Protein AF-A0A2K3ME31-F1 (afdb_monomer)

Organism: Trifolium pratense (NCBI:txid57577)

pLDDT: mean 95.1, std 6.24, range [55.53, 98.81]

Nearest PDB structures (foldseek):
  6zpy-assembly1_AAA  TM=8.768E-01  e=2.492E-14  Meripilus giganteus
  3ug4-assembly1_E  TM=7.655E-01  e=6.601E-08  Thermotoga maritima
  2y2w-assembly2_B  TM=7.554E-01  e=9.054E-08  Bifidobacterium longum
  2y2w-assembly1_D  TM=7.171E-01  e=1.208E-06  Bifidobacterium longum
  2y2w-assembly2_F  TM=6.920E-01  e=1.287E-06  Bifidobacterium longum

Solvent-accessible surface area (backbone atoms only — not comparable to full-atom values): 10946 Å² total; per-residue (Å²): 106,73,44,62,76,65,74,64,58,81,52,71,50,71,38,71,50,46,58,52,102,86,49,72,48,54,48,92,69,40,63,65,49,43,48,51,49,53,47,52,47,31,31,41,53,27,52,57,87,38,80,40,6,29,49,35,27,75,74,75,44,57,69,56,53,84,71,48,36,35,28,53,31,66,60,70,53,88,42,92,38,36,65,61,24,47,50,56,41,51,54,54,44,46,71,77,42,68,84,47,42,42,28,35,35,44,68,44,56,87,47,84,67,97,64,92,56,58,27,21,28,39,76,45,81,39,44,32,71,60,37,38,67,41,29,58,68,55,77,78,30,57,83,74,77,49,31,34,28,33,61,30,42,36,48,45,67,84,55,16,69,93,72,33,74,66,21,54,51,12,50,49,40,27,48,53,24,46,62,78,29,48,87,38,33,77,47,76,34,65,49,75,86,75,83,82,85,129

Secondary structure (DSSP, 8-state):
-HHHHTTSPPPEEEE--SB-SS-B--GGG-HHHHHHHHHHHHHHH--TTSHHHHHHHHTT--SPP---EEEE--S-TTSTTHHHHHHHHHHHHHHH-TTSEEEESS--SSS--SS--SEEEEEEEE-HHHHHHGGGTTTTS-SSSPEEEEEEEEE-TTTTTTS-HHHHHHHHHHHHHHHHTTTTEEEEEES-S-----

Foldseek 3Di:
DVCVVVVNDADEAEFELQDDPVGHDALVPRVVSLVVVVLVQCLQANACPDPNLVVNVVVVHNHHHPHQHYEYHAPPCVDDRNVSSVVSNCVSCCVVPVRHFYEYNDDQQPPHDPDAGQAYEDADEEALVVLLVCLQSNVPGDLPHHAYAPAEDFHDDPRQPVHDPSRVNSPVSNVNSCVVVCSRHPHYDYPPPDDDDD

Mean predicted aligned error: 3.66 Å

InterPro domains:
  IPR010720 Alpha-L-arabinofuranosidase, C-terminal [PF06964] (152-194)
  IPR017853 Glycoside hydrolase superfamily [SSF51445] (8-194)
  IPR051563 Glycosyl Hydrolase Family 51 [PTHR31776] (2-196)
  IPR055235 Alpha-L-arabinofuranosidase 1, catalytic domain [PF22848] (4-143)

Sequence (198 aa):
MLLEDLGGALLVWVFNNGISHHDEVNTSSISPFVQEALDSIEFARGSTMSRWGSLRASMGHPEPFDLRFVAIGNEDCGKLYYEGNYMKFYEAIRHTYPDIQIISNCDGSVHPLNHPTDIYDYHIYTNSKDMFSKYTKFDNSPRSGPKAFVSEYVVWKEDAGAGSLYAAMAEAAFLIGIEKNSDAVSMVAYAPLLFKHK

Structure (mmCIF, N/CA/C/O backbone):
data_AF-A0A2K3ME31-F1
#
_entry.id   AF-A0A2K3ME31-F1
#
loop_
_atom_site.gro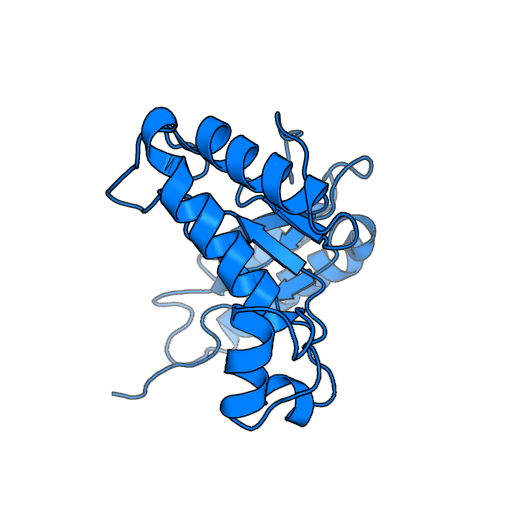up_PDB
_atom_site.id
_atom_site.type_symbol
_atom_site.label_atom_id
_atom_site.label_alt_id
_atom_site.label_comp_id
_atom_site.label_asym_id
_atom_site.label_entity_id
_atom_site.label_seq_id
_atom_site.pdbx_PDB_ins_code
_atom_site.Cartn_x
_atom_site.Cartn_y
_atom_site.Cartn_z
_atom_site.occupancy
_atom_site.B_iso_or_equiv
_atom_site.auth_seq_id
_atom_site.auth_comp_id
_atom_site.auth_asym_id
_atom_site.auth_atom_id
_atom_site.pdbx_PDB_model_num
ATOM 1 N N . MET A 1 1 ? 5.998 -18.207 -5.168 1.00 68.44 1 MET A N 1
ATOM 2 C CA . MET A 1 1 ? 6.079 -19.541 -4.542 1.00 68.44 1 MET A CA 1
ATOM 3 C C . MET A 1 1 ? 5.108 -19.662 -3.374 1.00 68.44 1 MET A C 1
ATOM 5 O O . MET A 1 1 ? 3.994 -20.071 -3.641 1.00 68.44 1 MET A O 1
ATOM 9 N N . LEU A 1 2 ? 5.404 -19.203 -2.144 1.00 81.25 2 LEU A N 1
ATOM 10 C CA . LEU A 1 2 ? 4.486 -19.420 -0.998 1.00 81.25 2 LEU A CA 1
ATOM 11 C C . LEU A 1 2 ? 3.031 -18.962 -1.243 1.00 81.25 2 LEU A C 1
ATOM 13 O O . LEU A 1 2 ? 2.096 -19.664 -0.888 1.00 81.25 2 LEU A O 1
ATOM 17 N N . LEU A 1 3 ? 2.820 -17.800 -1.863 1.00 80.06 3 LEU A N 1
ATOM 18 C CA . LEU A 1 3 ? 1.469 -17.280 -2.142 1.00 80.06 3 LEU A CA 1
ATOM 19 C C . LEU A 1 3 ? 0.666 -18.147 -3.117 1.00 80.06 3 LEU A C 1
ATOM 21 O O . LEU A 1 3 ? -0.556 -18.240 -3.008 1.00 80.06 3 LEU A O 1
ATOM 25 N N . GLU A 1 4 ? 1.359 -18.765 -4.070 1.00 83.62 4 GLU A N 1
ATOM 26 C CA . GLU A 1 4 ? 0.757 -19.661 -5.057 1.00 83.62 4 GLU A CA 1
ATOM 27 C C . GLU A 1 4 ? 0.362 -20.975 -4.376 1.00 83.62 4 GLU A C 1
ATOM 29 O O . GLU A 1 4 ? -0.734 -21.482 -4.611 1.00 83.62 4 GLU A O 1
ATOM 34 N N . ASP A 1 5 ? 1.191 -21.451 -3.440 1.00 85.62 5 ASP A N 1
ATOM 35 C CA . ASP A 1 5 ? 0.905 -22.631 -2.616 1.00 85.62 5 ASP A CA 1
ATOM 36 C C . ASP A 1 5 ? -0.280 -22.404 -1.657 1.00 85.62 5 ASP A C 1
ATOM 38 O O . ASP A 1 5 ? -1.016 -23.338 -1.338 1.00 85.62 5 ASP A O 1
ATOM 42 N N . LEU A 1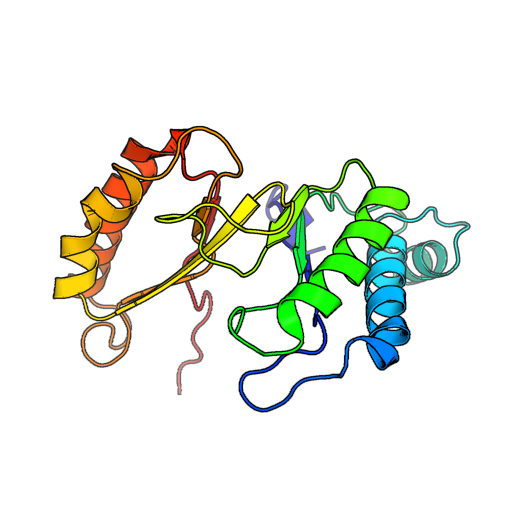 6 ? -0.507 -21.159 -1.222 1.00 82.94 6 LEU A N 1
ATOM 43 C CA . LEU A 1 6 ? -1.625 -20.762 -0.354 1.00 82.94 6 LEU A CA 1
ATOM 44 C C . LEU A 1 6 ? -2.954 -20.547 -1.105 1.00 82.94 6 LEU A C 1
ATOM 46 O O . LEU A 1 6 ? -3.899 -20.000 -0.538 1.00 82.94 6 LEU A O 1
ATOM 50 N N . GLY A 1 7 ? -3.057 -20.985 -2.363 1.00 80.44 7 GLY A N 1
ATOM 51 C CA . GLY A 1 7 ? -4.316 -20.961 -3.112 1.00 80.44 7 GLY A CA 1
ATOM 52 C C . GLY A 1 7 ? -4.681 -19.592 -3.690 1.00 80.44 7 GLY A C 1
ATOM 53 O O . GLY A 1 7 ? -5.865 -19.285 -3.819 1.00 80.44 7 GLY A O 1
ATOM 54 N N . GLY A 1 8 ? -3.685 -18.777 -4.053 1.00 71.00 8 GLY A N 1
ATOM 55 C CA . GLY A 1 8 ? -3.909 -17.501 -4.742 1.00 71.00 8 GLY A CA 1
ATOM 56 C C . GLY A 1 8 ? -4.123 -16.314 -3.805 1.00 71.00 8 GLY A C 1
ATOM 57 O O . GLY A 1 8 ? -4.897 -15.410 -4.120 1.00 71.00 8 GLY A O 1
ATOM 58 N N . ALA A 1 9 ? -3.441 -16.308 -2.655 1.00 81.50 9 ALA A N 1
ATOM 59 C CA . ALA A 1 9 ? -3.380 -15.128 -1.801 1.00 81.50 9 ALA A CA 1
ATOM 60 C C . ALA A 1 9 ? -2.832 -13.930 -2.599 1.00 81.50 9 ALA A C 1
ATOM 62 O O . ALA A 1 9 ? -1.792 -14.027 -3.253 1.00 81.50 9 ALA A O 1
ATOM 63 N N . LEU A 1 10 ? -3.540 -12.800 -2.545 1.00 84.69 10 LEU A N 1
ATOM 64 C CA . LEU A 1 10 ? -3.135 -11.575 -3.229 1.00 84.69 10 LEU A CA 1
ATOM 65 C C . LEU A 1 10 ? -2.063 -10.867 -2.401 1.00 84.69 10 LEU A C 1
ATOM 67 O O . LEU A 1 10 ? -2.254 -10.628 -1.209 1.00 84.69 10 LEU A O 1
ATOM 71 N N . LEU A 1 11 ? -0.938 -10.535 -3.033 1.00 89.38 11 LEU A N 1
ATOM 72 C CA . LEU A 1 11 ? 0.157 -9.824 -2.383 1.00 89.38 11 LEU A CA 1
ATOM 73 C C . LEU A 1 11 ? 0.088 -8.323 -2.667 1.00 89.38 11 LEU A C 1
ATOM 75 O O . LEU A 1 11 ? -0.179 -7.895 -3.791 1.00 89.38 11 LEU A O 1
ATOM 79 N N . VAL A 1 12 ? 0.389 -7.549 -1.627 1.00 94.88 12 VAL A N 1
ATOM 80 C CA . VAL A 1 12 ? 0.738 -6.134 -1.715 1.00 94.88 12 VAL A CA 1
ATOM 81 C C . VAL A 1 12 ? 2.259 -6.028 -1.667 1.00 94.88 12 VAL A C 1
ATOM 83 O O . VAL A 1 12 ? 2.883 -6.429 -0.685 1.00 94.88 12 VAL A O 1
ATOM 86 N N . TRP A 1 13 ? 2.866 -5.518 -2.736 1.00 96.38 13 TRP A N 1
ATOM 87 C CA . TRP A 1 13 ? 4.310 -5.293 -2.782 1.00 96.38 13 TRP A CA 1
ATOM 88 C C . TRP A 1 13 ? 4.627 -3.861 -2.340 1.00 96.38 13 TRP A C 1
ATOM 90 O O . TRP A 1 13 ? 4.215 -2.906 -2.997 1.00 96.38 13 TRP A O 1
ATOM 100 N N . VAL A 1 14 ? 5.310 -3.711 -1.203 1.00 97.00 14 VAL A N 1
ATOM 101 C CA . VAL A 1 14 ? 5.576 -2.408 -0.571 1.00 97.00 14 VAL A CA 1
ATOM 102 C C . VAL A 1 14 ? 6.953 -1.891 -0.986 1.00 97.00 14 VAL A C 1
ATOM 104 O O . VAL A 1 14 ? 7.965 -2.561 -0.783 1.00 97.00 14 VAL A O 1
ATOM 107 N N . PHE A 1 15 ? 7.002 -0.685 -1.547 1.00 96.94 15 PHE A N 1
ATOM 108 C CA . PHE A 1 15 ? 8.240 -0.017 -1.938 1.00 96.94 15 PHE A CA 1
ATOM 109 C C . PHE A 1 15 ? 8.726 0.948 -0.868 1.00 96.94 15 PHE A C 1
ATOM 111 O O . PHE A 1 15 ? 7.940 1.692 -0.286 1.00 96.94 15 PHE A O 1
ATOM 118 N N . ASN A 1 16 ? 10.044 1.033 -0.696 1.00 97.00 16 ASN A N 1
ATOM 119 C CA . ASN A 1 16 ? 10.636 2.163 0.005 1.00 97.00 16 ASN A CA 1
ATOM 120 C C . ASN A 1 16 ? 10.586 3.402 -0.905 1.00 97.00 16 ASN A C 1
ATOM 122 O O . ASN A 1 16 ? 11.286 3.473 -1.913 1.00 97.00 16 ASN A O 1
ATOM 126 N N . ASN A 1 17 ? 9.776 4.390 -0.533 1.00 97.62 17 ASN A N 1
ATOM 127 C CA . ASN A 1 17 ? 9.614 5.655 -1.254 1.00 97.62 17 ASN A CA 1
ATOM 128 C C . ASN A 1 17 ? 10.634 6.732 -0.831 1.00 97.62 17 ASN A C 1
ATOM 130 O O . ASN A 1 17 ? 10.399 7.928 -1.012 1.00 97.62 17 ASN A O 1
ATOM 134 N N . GLY A 1 18 ? 11.761 6.321 -0.247 1.00 97.62 18 GLY A N 1
ATOM 135 C CA . GLY A 1 18 ? 12.785 7.212 0.288 1.00 97.62 18 GLY A CA 1
ATOM 136 C C . GLY A 1 18 ? 12.422 7.816 1.643 1.00 97.62 18 GLY A C 1
ATOM 137 O O . GLY A 1 18 ? 13.053 8.793 2.035 1.00 97.62 18 GLY A O 1
ATOM 138 N N . ILE A 1 19 ? 11.424 7.270 2.340 1.00 97.69 19 ILE A N 1
ATOM 139 C CA . ILE A 1 19 ? 10.977 7.725 3.657 1.00 97.69 19 ILE A CA 1
ATOM 140 C C . ILE A 1 19 ? 11.145 6.600 4.685 1.00 97.69 19 ILE A C 1
ATOM 142 O O . ILE A 1 19 ? 10.830 5.441 4.420 1.00 97.69 19 ILE A O 1
ATOM 146 N N . SER A 1 20 ? 11.640 6.953 5.870 1.00 95.94 20 SER A N 1
ATOM 147 C CA . SER A 1 20 ? 11.608 6.120 7.075 1.00 95.94 20 SER A CA 1
ATOM 148 C C . SER A 1 20 ? 11.219 6.974 8.282 1.00 95.94 20 SER A C 1
ATOM 150 O O . SER A 1 20 ? 11.212 8.203 8.187 1.00 95.94 20 SER A O 1
ATOM 152 N N . HIS A 1 21 ? 11.022 6.365 9.454 1.00 96.12 21 HIS A N 1
ATOM 153 C CA . HIS A 1 21 ? 10.794 7.104 10.703 1.00 96.12 21 HIS A CA 1
ATOM 154 C C . HIS A 1 21 ? 11.874 8.154 10.999 1.00 96.12 21 HIS A C 1
ATOM 156 O O . HIS A 1 21 ? 11.587 9.204 11.579 1.00 96.12 21 HIS A O 1
ATOM 162 N N . HIS A 1 22 ? 13.115 7.926 10.564 1.00 96.19 22 HIS A N 1
ATOM 163 C CA . HIS A 1 22 ? 14.262 8.757 10.939 1.00 96.19 22 HIS A CA 1
ATOM 164 C C . HIS A 1 22 ? 14.861 9.559 9.785 1.00 96.19 22 HIS A C 1
ATOM 166 O O . HIS A 1 22 ? 15.439 10.611 10.041 1.00 96.19 22 HIS A O 1
ATOM 172 N N . ASP A 1 23 ? 14.651 9.134 8.541 1.00 96.31 23 ASP A N 1
ATOM 173 C CA . ASP A 1 23 ? 15.328 9.698 7.375 1.00 96.31 23 ASP A CA 1
ATOM 174 C C . ASP A 1 23 ? 14.354 10.012 6.239 1.00 96.31 23 ASP A C 1
ATOM 176 O O . ASP A 1 23 ? 13.270 9.432 6.134 1.00 96.31 23 ASP A O 1
ATOM 180 N N . GLU A 1 24 ? 14.769 10.934 5.370 1.00 97.69 24 GLU A N 1
ATOM 181 C CA . GLU A 1 24 ? 14.066 11.263 4.135 1.00 97.69 24 GLU A CA 1
ATOM 182 C C . GLU A 1 24 ? 15.053 11.556 3.004 1.00 97.69 24 GLU A C 1
ATOM 184 O O . GLU A 1 24 ? 15.989 12.349 3.150 1.00 97.69 24 GLU A O 1
ATOM 189 N N . VAL A 1 25 ? 14.810 10.958 1.844 1.00 98.19 25 VAL A N 1
ATOM 190 C CA . VAL A 1 25 ? 15.516 11.257 0.601 1.00 98.19 25 VAL A CA 1
ATOM 191 C C . VAL A 1 25 ? 14.805 12.410 -0.092 1.00 98.19 25 VAL A C 1
ATOM 193 O O . VAL A 1 25 ? 13.604 12.350 -0.358 1.00 98.19 25 VAL A O 1
ATOM 196 N N . ASN A 1 26 ? 15.565 13.456 -0.421 1.00 98.50 26 ASN A N 1
ATOM 197 C CA . ASN A 1 26 ? 15.056 14.585 -1.190 1.00 98.50 26 ASN A CA 1
ATOM 198 C C . ASN A 1 26 ? 14.492 14.106 -2.538 1.00 98.50 26 ASN A C 1
ATOM 200 O O . ASN A 1 26 ? 15.144 13.338 -3.246 1.00 98.50 26 ASN A O 1
ATOM 204 N N . THR A 1 27 ? 13.332 14.628 -2.936 1.00 98.44 27 THR A N 1
ATOM 205 C CA . THR A 1 27 ? 12.652 14.260 -4.187 1.00 98.44 27 THR A CA 1
ATOM 206 C C . THR A 1 27 ? 13.512 14.397 -5.443 1.00 98.44 27 THR A C 1
ATOM 208 O O . THR A 1 27 ? 13.353 13.625 -6.384 1.00 98.44 27 THR A O 1
ATOM 211 N N . SER A 1 28 ? 14.469 15.325 -5.480 1.00 98.44 28 SER A N 1
ATOM 212 C CA . SER A 1 28 ? 15.407 15.446 -6.610 1.00 98.44 28 SER A CA 1
ATOM 213 C C . SER A 1 28 ? 16.368 14.255 -6.759 1.00 98.44 28 SER A C 1
ATOM 215 O O . SER A 1 28 ? 16.905 14.041 -7.844 1.00 98.44 28 SER A O 1
ATOM 217 N N . SER A 1 29 ? 16.535 13.453 -5.706 1.00 98.44 29 SER A N 1
ATOM 218 C CA . SER A 1 29 ? 17.422 12.288 -5.646 1.00 98.44 29 SER A CA 1
ATOM 219 C C . SER A 1 29 ? 16.669 10.953 -5.604 1.00 98.44 29 SER A C 1
ATOM 221 O O . SER A 1 29 ? 17.303 9.917 -5.423 1.00 98.44 29 SER A O 1
ATOM 223 N N . ILE A 1 30 ? 15.338 10.946 -5.761 1.00 98.50 30 ILE A N 1
ATOM 224 C CA . ILE A 1 30 ? 14.520 9.732 -5.581 1.00 98.50 30 ILE A CA 1
ATOM 225 C C . ILE A 1 30 ? 14.532 8.784 -6.790 1.00 98.50 30 ILE A C 1
ATOM 227 O O . ILE A 1 30 ? 14.163 7.618 -6.672 1.00 98.50 30 ILE A O 1
ATOM 231 N N . SER A 1 31 ? 14.982 9.254 -7.956 1.00 98.44 31 SER A N 1
ATOM 232 C CA . SER A 1 31 ? 14.931 8.500 -9.217 1.00 98.44 31 SER A CA 1
ATOM 233 C C . SER A 1 31 ? 15.511 7.074 -9.156 1.00 98.44 31 SER A C 1
ATOM 235 O O . SER A 1 31 ? 14.899 6.189 -9.750 1.00 98.44 31 SER A O 1
ATOM 237 N N . PRO A 1 32 ? 16.627 6.790 -8.446 1.00 98.56 32 PRO A N 1
ATOM 238 C CA . PRO A 1 32 ? 17.123 5.419 -8.309 1.00 98.56 32 PRO A CA 1
ATOM 239 C C . PRO A 1 32 ? 16.122 4.478 -7.626 1.00 98.56 32 PRO A C 1
ATOM 241 O O . PRO A 1 32 ? 15.935 3.361 -8.092 1.00 98.56 32 PRO A O 1
ATOM 244 N N . PHE A 1 33 ? 15.414 4.946 -6.593 1.00 98.56 33 PHE A N 1
ATOM 245 C CA . PHE A 1 33 ? 14.412 4.147 -5.881 1.00 98.56 33 PHE A CA 1
ATOM 246 C C . PHE A 1 33 ? 13.194 3.858 -6.770 1.00 98.56 33 PHE A C 1
ATOM 248 O O . PHE A 1 33 ? 12.635 2.763 -6.741 1.00 98.56 33 PHE A O 1
ATOM 255 N N . VAL A 1 34 ? 12.804 4.826 -7.608 1.00 98.81 34 VAL A N 1
ATOM 256 C CA . VAL A 1 34 ? 11.741 4.634 -8.607 1.00 98.81 34 VAL A CA 1
ATOM 257 C C . VAL A 1 34 ? 12.137 3.548 -9.609 1.00 98.81 34 VAL A C 1
ATOM 259 O O . VAL A 1 34 ? 11.324 2.679 -9.922 1.00 98.81 34 VAL A O 1
ATOM 262 N N . GLN A 1 35 ? 13.386 3.559 -10.086 1.00 98.75 35 GLN A N 1
ATOM 263 C CA . GLN A 1 35 ? 13.875 2.527 -10.999 1.00 98.75 35 GLN A CA 1
ATOM 264 C C . GLN A 1 35 ? 13.911 1.149 -10.330 1.00 98.75 35 GLN A C 1
ATOM 266 O O . GLN A 1 35 ? 13.481 0.181 -10.945 1.00 98.75 35 GLN A O 1
ATOM 271 N N . GLU A 1 36 ? 14.349 1.053 -9.072 1.00 98.38 36 GLU A N 1
ATOM 272 C CA . GLU A 1 36 ? 14.331 -0.207 -8.316 1.00 98.38 36 GLU A CA 1
ATOM 273 C C . GLU A 1 36 ? 12.911 -0.770 -8.159 1.00 98.38 36 GLU A C 1
ATOM 275 O O . GLU A 1 36 ? 12.698 -1.975 -8.315 1.00 98.38 36 GLU A O 1
ATOM 280 N N . ALA A 1 37 ? 11.914 0.089 -7.921 1.00 98.56 37 ALA A N 1
ATOM 281 C CA . ALA A 1 37 ? 10.519 -0.336 -7.893 1.00 98.56 37 ALA A CA 1
ATOM 282 C C . ALA A 1 37 ? 10.074 -0.900 -9.251 1.00 98.56 37 ALA A C 1
ATOM 284 O O . ALA A 1 37 ? 9.549 -2.014 -9.298 1.00 98.56 37 ALA A O 1
ATOM 285 N N . LEU A 1 38 ? 10.338 -0.199 -10.359 1.00 98.81 38 LEU A N 1
ATOM 286 C CA . LEU A 1 38 ? 10.005 -0.679 -11.708 1.00 98.81 38 LEU A CA 1
ATOM 287 C C . LEU A 1 38 ? 10.723 -1.985 -12.064 1.00 98.81 38 LEU A C 1
ATOM 289 O O . LEU A 1 38 ? 10.101 -2.888 -12.624 1.00 98.81 38 LEU A O 1
ATOM 293 N N . ASP A 1 39 ? 11.999 -2.097 -11.705 1.00 98.69 39 ASP A N 1
ATOM 294 C CA . ASP A 1 39 ? 12.826 -3.285 -11.900 1.00 98.69 39 ASP A CA 1
ATOM 295 C C . ASP A 1 39 ? 12.263 -4.479 -11.119 1.00 98.69 39 ASP A C 1
ATOM 297 O O . ASP A 1 39 ? 12.165 -5.584 -11.651 1.00 98.69 39 ASP A O 1
ATOM 301 N N . SER A 1 40 ? 11.812 -4.262 -9.881 1.00 98.19 40 SER A N 1
ATOM 302 C CA . SER A 1 40 ? 11.181 -5.314 -9.079 1.00 98.19 40 SER A CA 1
ATOM 303 C C . SER A 1 40 ? 9.800 -5.727 -9.611 1.00 98.19 40 SER A C 1
ATOM 305 O O . SER A 1 40 ? 9.460 -6.911 -9.570 1.00 98.19 40 SER A O 1
ATOM 307 N N . ILE A 1 41 ? 9.024 -4.799 -10.190 1.00 98.56 41 ILE A N 1
ATOM 308 C CA . ILE A 1 41 ? 7.783 -5.148 -10.898 1.00 98.56 41 ILE A CA 1
ATOM 309 C C . ILE A 1 41 ? 8.112 -5.925 -12.180 1.00 98.56 41 ILE A C 1
ATOM 311 O O . ILE A 1 41 ? 7.438 -6.911 -12.469 1.00 98.56 41 ILE A O 1
ATOM 315 N N . GLU A 1 42 ? 9.158 -5.554 -12.930 1.00 98.62 42 GLU A N 1
ATOM 316 C CA . GLU A 1 42 ? 9.594 -6.315 -14.110 1.00 98.62 42 GLU A CA 1
ATOM 317 C C . GLU A 1 42 ? 10.082 -7.714 -13.712 1.00 98.62 42 GLU A C 1
ATOM 319 O O . GLU A 1 42 ? 9.772 -8.689 -14.393 1.00 98.62 42 GLU A O 1
ATOM 324 N N . PHE A 1 43 ? 10.778 -7.853 -12.584 1.00 98.31 43 PHE A N 1
ATOM 325 C CA . PHE A 1 43 ? 11.110 -9.164 -12.036 1.00 98.31 43 PHE A CA 1
ATOM 326 C C . PHE A 1 43 ? 9.837 -9.979 -11.793 1.00 98.31 43 PHE A C 1
ATOM 328 O O . PHE A 1 43 ? 9.738 -11.128 -12.224 1.00 98.31 43 PHE A O 1
ATOM 335 N N . ALA A 1 44 ? 8.829 -9.376 -11.158 1.00 97.00 44 ALA A N 1
ATOM 336 C CA . ALA A 1 44 ? 7.603 -10.070 -10.797 1.00 97.00 44 ALA A CA 1
ATOM 337 C C . ALA A 1 44 ? 6.710 -10.415 -12.001 1.00 97.00 44 ALA A C 1
ATOM 339 O O . ALA A 1 44 ? 6.176 -11.520 -12.060 1.00 97.00 44 ALA A O 1
ATOM 340 N N . ARG A 1 45 ? 6.558 -9.501 -12.967 1.00 97.19 45 ARG A N 1
ATOM 341 C CA . ARG A 1 45 ? 5.567 -9.589 -14.056 1.00 97.19 45 ARG A CA 1
ATOM 342 C C . ARG A 1 45 ? 6.155 -9.700 -15.462 1.00 97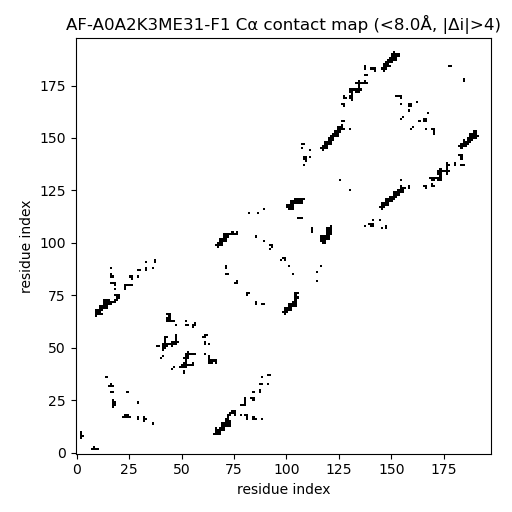.19 45 ARG A C 1
ATOM 344 O O . ARG A 1 45 ? 5.440 -10.040 -16.400 1.00 97.19 45 ARG A O 1
ATOM 351 N N . GLY A 1 46 ? 7.439 -9.402 -15.633 1.00 97.69 46 GLY A N 1
ATOM 352 C CA . GLY A 1 46 ? 8.094 -9.319 -16.935 1.00 97.69 46 GLY A CA 1
ATOM 353 C C . GLY A 1 46 ? 8.155 -10.657 -17.666 1.00 97.69 46 GLY A C 1
ATOM 354 O O . GLY A 1 46 ? 8.127 -11.732 -17.056 1.00 97.69 46 GLY A O 1
ATOM 355 N N . SER A 1 47 ? 8.246 -10.578 -18.996 1.00 97.88 47 SER A N 1
ATOM 356 C CA . SER A 1 47 ? 8.454 -11.750 -19.849 1.00 97.88 47 SER A CA 1
ATOM 357 C C . SER A 1 47 ? 9.817 -12.388 -19.579 1.00 97.88 47 SER A C 1
ATOM 359 O O . SER A 1 47 ? 10.765 -11.709 -19.195 1.00 97.88 47 SER A O 1
ATOM 361 N N . THR A 1 48 ? 9.969 -13.671 -19.891 1.00 98.12 48 THR A N 1
ATOM 362 C CA . THR A 1 48 ? 11.263 -14.363 -19.773 1.00 98.12 48 THR A CA 1
ATOM 363 C C . THR A 1 48 ? 12.351 -13.805 -20.703 1.00 98.12 48 THR A C 1
ATOM 365 O O . THR A 1 48 ? 13.510 -14.180 -20.565 1.00 98.12 48 THR A O 1
ATOM 368 N N . MET A 1 49 ? 12.000 -12.907 -21.633 1.00 98.12 49 MET A N 1
ATOM 369 C CA . MET A 1 49 ? 12.924 -12.202 -22.531 1.00 98.12 49 MET A CA 1
ATOM 370 C C . MET A 1 49 ? 13.381 -10.843 -21.986 1.00 98.12 49 MET A C 1
ATOM 372 O O . MET A 1 49 ? 14.306 -10.249 -22.540 1.00 98.12 49 MET A O 1
ATOM 376 N N . SER A 1 50 ? 12.735 -10.321 -20.938 1.00 98.06 50 SER A N 1
ATOM 377 C CA . SER A 1 50 ? 13.147 -9.063 -20.318 1.00 98.06 50 SER A CA 1
ATOM 378 C C . SER A 1 50 ? 14.297 -9.278 -19.339 1.00 98.06 50 SER A C 1
ATOM 380 O O . SER A 1 50 ? 14.593 -10.408 -18.940 1.00 98.06 50 SER A O 1
ATOM 382 N N . ARG A 1 51 ? 14.970 -8.195 -18.937 1.00 98.19 51 ARG A N 1
ATOM 383 C CA . ARG A 1 51 ? 16.141 -8.296 -18.059 1.00 98.19 51 ARG A CA 1
ATOM 384 C C . ARG A 1 51 ? 15.771 -8.979 -16.747 1.00 98.19 51 ARG A C 1
ATOM 386 O O . ARG A 1 51 ? 16.376 -9.993 -16.404 1.00 98.19 51 ARG A O 1
ATOM 393 N N . TRP A 1 52 ? 14.779 -8.457 -16.037 1.00 98.56 52 TRP A N 1
ATOM 394 C CA . TRP A 1 52 ? 14.423 -8.988 -14.726 1.00 98.56 52 TRP A CA 1
ATOM 395 C C . TRP A 1 52 ? 13.499 -10.210 -14.801 1.00 98.56 52 TRP A C 1
ATOM 397 O O . TRP A 1 52 ? 13.616 -11.108 -13.966 1.00 98.56 52 TRP A O 1
ATOM 407 N N . GLY A 1 53 ? 12.664 -10.327 -15.837 1.00 98.50 53 GLY A N 1
ATOM 408 C CA . GLY A 1 53 ? 11.838 -11.519 -16.053 1.00 98.50 53 GLY A CA 1
ATOM 409 C C . GLY A 1 53 ? 12.658 -12.755 -16.450 1.00 98.50 53 GLY A C 1
ATOM 410 O O . GLY A 1 53 ? 12.364 -13.862 -15.995 1.00 98.50 53 GLY A O 1
ATOM 411 N N . SER A 1 54 ? 13.741 -12.588 -17.221 1.00 98.50 54 SER A N 1
ATOM 412 C CA . SER A 1 54 ? 14.692 -13.678 -17.502 1.00 98.50 54 SER A CA 1
ATOM 413 C C . SER A 1 54 ? 15.409 -14.158 -16.237 1.00 98.50 54 SER A C 1
ATOM 415 O O . SER A 1 54 ? 15.611 -15.362 -16.064 1.00 98.50 54 SER A O 1
ATOM 417 N N . LEU A 1 55 ? 15.726 -13.242 -15.312 1.00 98.50 55 LEU A N 1
ATOM 418 C CA . LEU A 1 55 ? 16.298 -13.597 -14.016 1.00 98.50 55 LEU A CA 1
ATOM 419 C C . LEU A 1 55 ? 15.305 -14.430 -13.194 1.00 98.50 55 LEU A C 1
ATOM 421 O O . LEU A 1 55 ? 15.682 -15.514 -12.749 1.00 98.50 55 LEU A O 1
ATOM 425 N N . ARG A 1 56 ? 14.039 -13.996 -13.070 1.00 98.19 56 ARG A N 1
ATOM 426 C CA . ARG A 1 56 ? 12.969 -14.776 -12.410 1.00 98.19 56 ARG A CA 1
ATOM 427 C C . ARG A 1 56 ? 12.873 -16.195 -12.989 1.00 98.19 56 ARG A C 1
ATOM 429 O O . ARG A 1 56 ? 12.903 -17.173 -12.242 1.00 98.19 56 ARG A O 1
ATOM 436 N N . ALA A 1 57 ? 12.869 -16.313 -14.318 1.00 98.25 57 ALA A N 1
ATOM 437 C CA . ALA A 1 57 ? 12.827 -17.599 -15.009 1.00 98.25 57 ALA A CA 1
ATOM 438 C C . ALA A 1 57 ? 14.042 -18.485 -14.698 1.00 98.25 57 ALA A C 1
ATOM 440 O O . ALA A 1 57 ? 13.886 -19.672 -14.411 1.00 98.25 57 ALA A O 1
ATOM 441 N N . SER A 1 58 ? 15.248 -17.908 -14.693 1.00 98.25 58 SER A N 1
ATOM 442 C CA . SER A 1 58 ? 16.485 -18.627 -14.357 1.00 98.25 58 SER A CA 1
ATOM 443 C C . SER A 1 58 ? 16.524 -19.117 -12.904 1.00 98.25 58 SER A C 1
ATOM 445 O O . SER A 1 58 ? 17.176 -20.115 -12.609 1.00 98.25 58 SER A O 1
ATOM 447 N N . MET A 1 59 ? 15.779 -18.457 -12.011 1.00 97.56 59 MET A N 1
ATOM 448 C CA . MET A 1 59 ? 15.606 -18.851 -10.610 1.00 97.56 59 MET A CA 1
ATOM 449 C C . MET A 1 59 ? 14.553 -19.957 -10.422 1.00 97.56 59 MET A C 1
ATOM 451 O O . MET A 1 59 ? 14.237 -20.314 -9.289 1.00 97.56 59 MET A O 1
ATOM 455 N N . GLY A 1 60 ? 14.023 -20.517 -11.515 1.00 97.12 60 GLY A N 1
ATOM 456 C CA . GLY A 1 60 ? 13.092 -21.646 -11.500 1.00 97.12 60 GLY A CA 1
ATOM 457 C C . GLY A 1 60 ? 11.617 -21.258 -11.571 1.00 97.12 60 GLY A C 1
ATOM 458 O O . GLY A 1 60 ? 10.768 -22.130 -11.411 1.00 97.12 60 GLY A O 1
ATOM 459 N N . HIS A 1 61 ? 11.296 -19.984 -11.823 1.00 96.50 61 HIS A N 1
ATOM 460 C CA . HIS A 1 61 ? 9.912 -19.512 -11.913 1.00 96.50 61 HIS A CA 1
ATOM 461 C C . HIS A 1 61 ? 9.681 -18.698 -13.205 1.00 96.50 61 HIS A C 1
ATOM 463 O O . HIS A 1 61 ? 9.804 -17.473 -13.221 1.00 96.50 61 HIS A O 1
ATOM 469 N N . PRO A 1 62 ? 9.443 -19.366 -14.351 1.00 97.25 62 PRO A N 1
ATOM 470 C CA . PRO A 1 62 ? 9.285 -18.682 -15.637 1.00 97.25 62 PRO A CA 1
ATOM 471 C C . PRO A 1 62 ? 7.984 -17.879 -15.746 1.00 97.25 62 PRO A C 1
ATOM 473 O O . PRO A 1 62 ? 7.966 -16.853 -16.429 1.00 97.25 62 PRO A O 1
ATOM 476 N N . GLU A 1 63 ? 6.922 -18.296 -15.062 1.00 96.25 63 GLU A N 1
ATOM 477 C CA . GLU A 1 63 ? 5.613 -17.649 -15.142 1.00 96.25 63 GLU A CA 1
ATOM 478 C C . GLU A 1 63 ? 5.587 -16.310 -14.381 1.00 96.25 63 GLU A C 1
ATOM 480 O O . GLU A 1 63 ? 6.204 -16.184 -13.328 1.00 96.25 63 GLU A O 1
ATOM 485 N N . PRO A 1 64 ? 4.915 -15.266 -14.888 1.00 95.81 64 PRO A N 1
ATOM 486 C CA . PRO A 1 64 ? 4.683 -14.042 -14.124 1.00 95.81 64 PRO A CA 1
ATOM 487 C C . PRO A 1 64 ? 3.889 -14.295 -12.836 1.00 95.81 64 PRO A C 1
ATOM 489 O O . PRO A 1 64 ? 2.925 -15.059 -12.839 1.00 95.81 64 PRO A O 1
ATOM 492 N N . PHE A 1 65 ? 4.229 -13.591 -11.754 1.00 94.94 65 PHE A N 1
ATOM 493 C CA . PHE A 1 65 ? 3.384 -13.547 -10.560 1.00 94.94 65 PHE A CA 1
ATOM 494 C C . PHE A 1 65 ? 2.141 -12.681 -10.800 1.00 94.94 65 PHE A C 1
ATOM 496 O O . PHE A 1 65 ? 2.192 -11.664 -11.500 1.00 94.94 65 PHE A O 1
ATOM 503 N N . ASP A 1 66 ? 1.037 -13.038 -10.144 1.00 93.62 66 ASP A N 1
ATOM 504 C CA . ASP A 1 66 ? -0.202 -12.253 -10.123 1.00 93.62 66 ASP A CA 1
ATOM 505 C C . ASP A 1 66 ? -0.086 -11.044 -9.173 1.00 93.62 66 ASP A C 1
ATOM 507 O O . ASP A 1 66 ? -0.668 -10.995 -8.088 1.00 93.62 66 ASP A O 1
ATOM 511 N N . LEU A 1 67 ? 0.738 -10.069 -9.564 1.00 95.94 67 LEU A N 1
ATOM 512 C CA . LEU A 1 67 ? 0.952 -8.831 -8.818 1.00 95.94 67 LEU A CA 1
ATOM 513 C C . LEU A 1 67 ? -0.061 -7.764 -9.251 1.00 95.94 67 LEU A C 1
ATOM 515 O O . LEU A 1 67 ? 0.122 -7.099 -10.273 1.00 95.94 67 LEU A O 1
ATOM 519 N N . ARG A 1 68 ? -1.112 -7.592 -8.444 1.00 96.50 68 ARG A N 1
ATOM 520 C CA . ARG A 1 68 ? -2.199 -6.627 -8.696 1.00 96.50 68 ARG A CA 1
ATOM 521 C C . ARG A 1 68 ? -2.097 -5.345 -7.874 1.00 96.50 68 ARG A C 1
ATOM 523 O O . ARG A 1 68 ? -2.678 -4.343 -8.276 1.00 96.50 68 ARG A O 1
ATOM 530 N N . PHE A 1 69 ? -1.384 -5.378 -6.746 1.00 98.00 69 PHE A N 1
ATOM 531 C CA . PHE A 1 69 ? -1.313 -4.274 -5.789 1.00 98.00 69 PHE A CA 1
ATOM 532 C C . PHE A 1 69 ? 0.129 -3.928 -5.438 1.00 98.00 69 PHE A C 1
ATOM 534 O O . PHE A 1 69 ? 0.936 -4.808 -5.127 1.00 98.00 69 PHE A O 1
ATOM 541 N N . VAL A 1 70 ? 0.427 -2.634 -5.412 1.00 98.50 70 VAL A N 1
ATOM 542 C CA . VAL A 1 70 ? 1.684 -2.103 -4.881 1.00 98.50 70 VAL A CA 1
ATOM 543 C C . VAL A 1 70 ? 1.400 -0.970 -3.905 1.00 98.50 70 VAL A C 1
ATOM 545 O O . VAL A 1 70 ? 0.493 -0.176 -4.139 1.00 98.50 70 VAL A O 1
ATOM 548 N N . ALA A 1 71 ? 2.181 -0.871 -2.836 1.00 98.31 71 ALA A N 1
ATOM 549 C CA . ALA A 1 71 ? 2.123 0.240 -1.892 1.00 98.31 71 ALA A CA 1
ATOM 550 C C . ALA A 1 71 ? 3.394 1.085 -1.994 1.00 98.31 71 ALA A C 1
ATOM 552 O O . ALA A 1 71 ? 4.499 0.549 -2.099 1.00 98.31 71 ALA A O 1
ATOM 553 N N . ILE A 1 72 ? 3.244 2.409 -1.993 1.00 98.50 72 ILE A N 1
ATOM 554 C CA . ILE A 1 72 ? 4.367 3.347 -2.097 1.00 98.50 72 ILE A CA 1
ATOM 555 C C . ILE A 1 72 ? 4.644 3.934 -0.711 1.00 98.50 72 ILE A C 1
ATOM 557 O O . ILE A 1 72 ? 3.965 4.861 -0.273 1.00 98.50 72 ILE A O 1
ATOM 561 N N . GLY A 1 73 ? 5.685 3.427 -0.054 1.00 97.25 73 GLY A N 1
ATOM 562 C CA . GLY A 1 73 ? 6.039 3.793 1.315 1.00 97.25 73 GLY A CA 1
ATOM 563 C C . GLY A 1 73 ? 5.261 3.018 2.374 1.00 97.25 73 GLY A C 1
ATOM 564 O O . GLY A 1 73 ? 4.378 2.221 2.068 1.00 97.25 73 GLY A O 1
ATOM 565 N N . ASN A 1 74 ? 5.617 3.280 3.629 1.00 96.62 74 ASN A N 1
ATOM 566 C CA . ASN A 1 74 ? 4.984 2.732 4.824 1.00 96.62 74 ASN A CA 1
ATOM 567 C C . ASN A 1 74 ? 5.029 3.791 5.929 1.00 96.62 74 ASN A C 1
ATOM 569 O O . ASN A 1 74 ? 6.123 4.250 6.254 1.00 96.62 74 ASN A O 1
ATOM 573 N N . GLU A 1 75 ? 3.871 4.150 6.494 1.00 93.44 75 GLU A N 1
ATOM 574 C CA . GLU A 1 75 ? 3.726 5.207 7.512 1.00 93.44 75 GLU A CA 1
ATOM 575 C C . GLU A 1 75 ? 4.396 6.547 7.123 1.00 93.44 75 GLU A C 1
ATOM 577 O O . GLU A 1 75 ? 4.792 6.752 5.979 1.00 93.44 75 GLU A O 1
ATOM 582 N N . ASP A 1 76 ? 4.482 7.507 8.050 1.00 94.81 76 ASP A N 1
ATOM 583 C CA . ASP A 1 76 ? 5.254 8.752 7.872 1.00 94.81 76 ASP A CA 1
ATOM 584 C C . ASP A 1 76 ? 4.843 9.634 6.678 1.00 94.81 76 ASP A C 1
ATOM 586 O O . ASP A 1 76 ? 5.630 10.427 6.161 1.00 94.81 76 ASP A O 1
ATOM 590 N N . CYS A 1 77 ? 3.582 9.575 6.258 1.00 94.44 77 CYS A N 1
ATOM 591 C CA . CYS A 1 77 ? 3.098 10.364 5.127 1.00 94.44 77 CYS A CA 1
ATOM 592 C C . CYS A 1 77 ? 3.144 11.891 5.339 1.00 94.44 77 CYS A C 1
ATOM 594 O O . CYS A 1 77 ? 3.074 12.663 4.389 1.00 94.44 77 CYS A O 1
ATOM 596 N N . GLY A 1 78 ? 3.259 12.340 6.594 1.00 95.12 78 GLY A N 1
ATOM 597 C CA . GLY A 1 78 ? 3.380 13.756 6.958 1.00 95.12 78 GLY A CA 1
ATOM 598 C C . GLY A 1 78 ? 4.783 14.340 6.768 1.00 95.12 78 GLY A C 1
ATOM 599 O O . GLY A 1 78 ? 5.014 15.498 7.116 1.00 95.12 78 GLY A O 1
ATOM 600 N N . LYS A 1 79 ? 5.733 13.542 6.279 1.00 96.81 79 LYS A N 1
ATOM 601 C CA . LYS A 1 79 ? 7.122 13.945 6.086 1.00 96.81 79 LYS A CA 1
ATOM 602 C C . LYS A 1 79 ? 7.318 14.846 4.866 1.00 96.81 79 LYS A C 1
ATOM 604 O O . LYS A 1 79 ? 6.551 14.797 3.907 1.00 96.81 79 LYS A O 1
ATOM 609 N N . LEU A 1 80 ? 8.343 15.699 4.924 1.00 97.62 80 LEU A N 1
ATOM 610 C CA . LEU A 1 80 ? 8.514 16.832 4.009 1.00 97.62 80 LEU A CA 1
ATOM 611 C C . LEU A 1 80 ? 8.570 16.403 2.539 1.00 97.62 80 LEU A C 1
ATOM 613 O O . LEU A 1 80 ? 7.984 17.065 1.684 1.00 97.62 80 LEU A O 1
ATOM 617 N N . TYR A 1 81 ? 9.288 15.322 2.239 1.00 98.12 81 TYR A N 1
ATOM 618 C CA . TYR A 1 81 ? 9.491 14.858 0.868 1.00 98.12 81 TYR A CA 1
ATOM 619 C C . TYR A 1 81 ? 8.500 13.778 0.434 1.00 98.12 81 TYR A C 1
ATOM 621 O O . TYR A 1 81 ? 8.563 13.349 -0.718 1.00 98.12 81 TYR A O 1
ATOM 629 N N . TYR A 1 82 ? 7.576 13.353 1.305 1.00 97.81 82 TYR A N 1
ATOM 630 C CA . TYR A 1 82 ? 6.669 12.247 1.007 1.00 97.81 82 TYR A CA 1
ATOM 631 C C . TYR A 1 82 ? 5.859 12.495 -0.271 1.00 97.81 82 TYR A C 1
ATOM 633 O O . TYR A 1 82 ? 5.935 11.691 -1.194 1.00 97.81 82 TYR A O 1
ATOM 641 N N . GLU A 1 83 ? 5.130 13.612 -0.358 1.00 97.25 83 GLU A N 1
ATOM 642 C CA . GLU A 1 83 ? 4.227 13.871 -1.489 1.00 97.25 83 GLU A CA 1
ATOM 643 C C . GLU A 1 83 ? 4.997 13.938 -2.817 1.00 97.25 83 GLU A C 1
ATOM 645 O O . GLU A 1 83 ? 4.612 13.317 -3.809 1.00 97.25 83 GLU A O 1
ATOM 650 N N . GLY A 1 8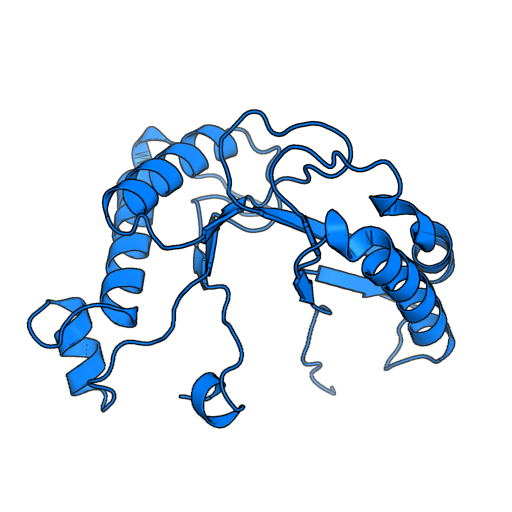4 ? 6.144 14.625 -2.818 1.00 98.19 84 GLY A N 1
ATOM 651 C CA . GLY A 1 84 ? 7.018 14.714 -3.986 1.00 98.19 84 GLY A CA 1
ATOM 652 C C . GLY A 1 84 ? 7.567 13.353 -4.412 1.00 98.19 84 GLY A C 1
ATOM 653 O O . GLY A 1 84 ? 7.580 13.040 -5.604 1.00 98.19 84 GLY A O 1
ATOM 654 N N . ASN A 1 85 ? 7.989 12.527 -3.452 1.00 98.62 85 ASN A N 1
ATOM 655 C CA . ASN A 1 85 ? 8.481 11.183 -3.726 1.00 98.62 85 ASN A CA 1
ATOM 656 C C . ASN A 1 85 ? 7.348 10.300 -4.249 1.00 98.62 85 ASN A C 1
ATOM 658 O O . ASN A 1 85 ? 7.488 9.726 -5.326 1.00 98.62 85 ASN A O 1
ATOM 662 N N . TYR A 1 86 ? 6.210 10.254 -3.553 1.00 98.62 86 TYR A N 1
ATOM 663 C CA . TYR A 1 86 ? 5.031 9.483 -3.940 1.00 98.62 86 TYR A CA 1
ATOM 664 C C . TYR A 1 86 ? 4.637 9.752 -5.391 1.00 98.62 86 TYR A C 1
ATOM 666 O O . TYR A 1 86 ? 4.489 8.809 -6.167 1.00 98.62 86 TYR A O 1
ATOM 674 N N . MET A 1 87 ? 4.556 11.025 -5.793 1.00 98.62 87 MET A N 1
ATOM 675 C CA . MET A 1 87 ? 4.183 11.389 -7.160 1.00 98.62 87 MET A CA 1
ATOM 676 C C . MET A 1 87 ? 5.152 10.833 -8.210 1.00 98.62 87 MET A C 1
ATOM 678 O O . MET A 1 87 ? 4.704 10.370 -9.257 1.00 98.62 87 MET A O 1
ATOM 682 N N . LYS A 1 88 ? 6.463 10.785 -7.927 1.00 98.75 88 LYS A N 1
ATOM 6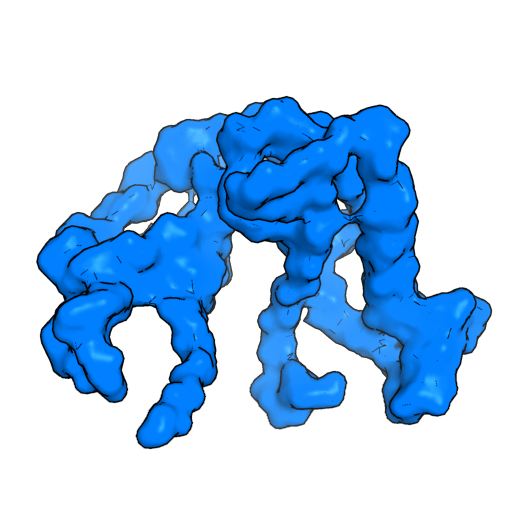83 C CA . LYS A 1 88 ? 7.452 10.192 -8.847 1.00 98.75 88 LYS A CA 1
ATOM 684 C C . LYS A 1 88 ? 7.243 8.693 -9.048 1.00 98.75 88 LYS A C 1
ATOM 686 O O . LYS A 1 88 ? 7.344 8.219 -10.178 1.00 98.75 88 LYS A O 1
ATOM 691 N N . PHE A 1 89 ? 6.928 7.957 -7.983 1.00 98.81 89 PHE A N 1
ATOM 692 C CA . PHE A 1 89 ? 6.592 6.535 -8.089 1.00 98.81 89 PHE A CA 1
ATOM 693 C C . PHE A 1 89 ? 5.246 6.331 -8.784 1.00 98.81 89 PHE A C 1
ATOM 695 O O . PHE A 1 89 ? 5.157 5.519 -9.703 1.00 98.81 89 PHE A O 1
ATOM 702 N N . TYR A 1 90 ? 4.217 7.079 -8.376 1.00 98.75 90 TYR A N 1
ATOM 703 C CA . TYR A 1 90 ? 2.867 6.974 -8.920 1.00 98.75 90 TYR A CA 1
ATOM 704 C C . TYR A 1 90 ? 2.863 7.167 -10.438 1.00 98.75 90 TYR A C 1
ATOM 706 O O . TYR A 1 90 ? 2.343 6.322 -11.162 1.00 98.75 90 TYR A O 1
ATOM 714 N N . GLU A 1 91 ? 3.481 8.244 -10.933 1.00 98.75 91 GLU A N 1
ATOM 715 C CA . GLU A 1 91 ? 3.548 8.546 -12.366 1.00 98.75 91 GLU A CA 1
ATOM 716 C C . GLU A 1 91 ? 4.274 7.444 -13.147 1.00 98.75 91 GLU A C 1
ATOM 718 O O . GLU A 1 91 ? 3.775 6.981 -14.174 1.00 98.75 91 GLU A O 1
ATOM 723 N N . ALA A 1 92 ? 5.424 6.984 -12.646 1.00 98.81 92 ALA A N 1
ATOM 724 C CA . ALA A 1 92 ? 6.236 5.971 -13.313 1.00 98.81 92 ALA A CA 1
ATOM 725 C C . ALA A 1 92 ? 5.543 4.598 -13.368 1.00 98.81 92 ALA A C 1
ATOM 727 O O . ALA A 1 92 ? 5.515 3.949 -14.421 1.00 98.81 92 ALA A O 1
ATOM 728 N N . ILE A 1 93 ? 4.949 4.167 -12.250 1.00 98.75 93 ILE A N 1
ATOM 729 C CA . ILE A 1 93 ? 4.226 2.894 -12.159 1.00 98.75 93 ILE A CA 1
ATOM 730 C C . ILE A 1 93 ? 2.956 2.965 -12.998 1.00 98.75 93 ILE A C 1
ATOM 732 O O . ILE A 1 93 ? 2.732 2.074 -13.810 1.00 98.75 93 ILE A O 1
ATOM 736 N N . ARG A 1 94 ? 2.160 4.035 -12.878 1.00 98.56 94 ARG A N 1
ATOM 737 C CA . ARG A 1 94 ? 0.921 4.179 -13.653 1.00 98.56 94 ARG A CA 1
ATOM 738 C C . ARG A 1 94 ? 1.183 4.212 -15.156 1.00 98.56 94 ARG A C 1
ATOM 740 O O . ARG A 1 94 ? 0.381 3.682 -15.917 1.00 98.56 94 ARG A O 1
ATOM 747 N N . HIS A 1 95 ? 2.288 4.822 -15.584 1.00 98.56 95 HIS A N 1
ATOM 748 C CA . HIS A 1 95 ? 2.681 4.850 -16.991 1.00 98.56 95 HIS A CA 1
ATOM 749 C C . HIS A 1 95 ? 3.045 3.457 -17.523 1.00 98.56 95 HIS A C 1
ATOM 751 O O . HIS A 1 95 ? 2.638 3.096 -18.625 1.00 98.56 95 HIS A O 1
ATOM 757 N N . THR A 1 96 ? 3.800 2.678 -16.747 1.00 98.19 96 THR A N 1
ATOM 758 C CA . THR A 1 96 ? 4.369 1.396 -17.200 1.00 98.19 96 THR A CA 1
ATOM 759 C C . THR A 1 96 ? 3.414 0.217 -16.985 1.00 98.19 96 THR A C 1
ATOM 761 O O . THR A 1 96 ? 3.348 -0.692 -17.809 1.00 98.19 96 THR A O 1
ATOM 764 N N . TYR A 1 97 ? 2.653 0.246 -15.892 1.00 98.25 97 TYR A N 1
ATOM 765 C CA . TYR A 1 97 ? 1.766 -0.819 -15.424 1.00 98.25 97 TYR A CA 1
ATOM 766 C C . TYR A 1 97 ? 0.400 -0.235 -15.019 1.00 98.25 97 TYR A C 1
ATOM 768 O O . TYR A 1 97 ? 0.050 -0.225 -13.836 1.00 98.25 97 TYR A O 1
ATOM 776 N N . PRO A 1 98 ? -0.385 0.294 -15.979 1.00 98.06 98 PRO A N 1
ATOM 777 C CA . PRO A 1 98 ? -1.625 1.017 -15.684 1.00 98.06 98 PRO A CA 1
ATOM 778 C C . PRO A 1 98 ? -2.701 0.162 -14.998 1.00 98.06 98 PRO A C 1
ATOM 780 O O . PRO A 1 98 ? -3.623 0.716 -14.402 1.00 98.06 98 PRO A O 1
ATOM 783 N N . ASP A 1 99 ? -2.590 -1.163 -15.087 1.00 97.94 99 ASP A N 1
ATOM 784 C CA . ASP A 1 99 ? -3.501 -2.144 -14.500 1.00 97.94 99 ASP A CA 1
ATOM 785 C C . ASP A 1 99 ? -3.217 -2.461 -13.020 1.00 97.94 99 ASP A C 1
ATOM 787 O O . ASP A 1 99 ? -4.086 -3.015 -12.346 1.00 97.94 99 ASP A O 1
ATOM 791 N N . ILE A 1 100 ? -2.033 -2.111 -12.503 1.00 98.12 100 ILE A N 1
ATOM 792 C CA . ILE A 1 100 ? -1.701 -2.282 -11.083 1.00 98.12 100 ILE A CA 1
ATOM 793 C C . ILE A 1 100 ? -2.440 -1.231 -10.257 1.00 98.12 100 ILE A C 1
ATOM 795 O O . ILE A 1 100 ? -2.404 -0.039 -10.571 1.00 98.12 100 ILE A O 1
ATOM 799 N N . GLN A 1 101 ? -3.060 -1.669 -9.162 1.00 98.44 101 GLN A N 1
ATOM 800 C CA . GLN A 1 101 ? -3.629 -0.768 -8.172 1.00 98.44 101 GLN A CA 1
ATOM 801 C C . GLN A 1 101 ? -2.546 -0.247 -7.228 1.00 98.44 101 GLN A C 1
ATOM 803 O O . GLN A 1 101 ? -1.769 -1.017 -6.657 1.00 98.44 101 GLN A O 1
ATOM 808 N N . ILE A 1 102 ? -2.504 1.071 -7.066 1.00 98.75 102 ILE A N 1
ATOM 809 C CA . ILE A 1 102 ? -1.505 1.771 -6.262 1.00 98.75 102 ILE A CA 1
ATOM 810 C C . ILE A 1 102 ? -2.130 2.178 -4.927 1.00 98.75 102 ILE A C 1
ATOM 812 O O . ILE A 1 102 ? -3.189 2.813 -4.891 1.00 98.75 102 ILE A O 1
ATOM 816 N N . ILE A 1 103 ? -1.453 1.809 -3.840 1.00 98.62 103 ILE A N 1
ATOM 817 C CA . ILE A 1 103 ? -1.829 2.106 -2.460 1.00 98.62 103 ILE A CA 1
ATOM 818 C C . ILE A 1 103 ? -0.948 3.245 -1.934 1.00 98.62 103 ILE A C 1
ATOM 820 O O . ILE A 1 103 ? 0.283 3.183 -1.976 1.00 98.62 103 ILE A O 1
ATOM 824 N N . SER A 1 104 ? -1.602 4.296 -1.450 1.00 97.62 104 SER A N 1
ATOM 825 C CA . SER A 1 10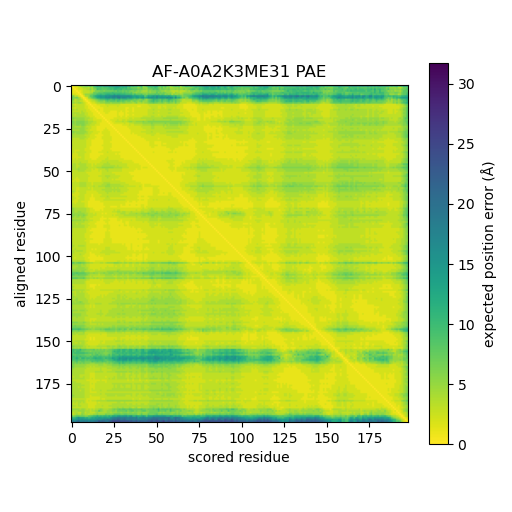4 ? -0.991 5.391 -0.693 1.00 97.62 104 SER A CA 1
ATOM 826 C C . SER A 1 104 ? -0.779 4.987 0.759 1.00 97.62 104 SER A C 1
ATOM 828 O O . SER A 1 104 ? -1.679 4.380 1.323 1.00 97.62 104 SER A O 1
ATOM 830 N N . ASN A 1 105 ? 0.314 5.411 1.397 1.00 94.31 105 ASN A N 1
ATOM 831 C CA . ASN A 1 105 ? 0.502 5.235 2.844 1.00 94.31 105 ASN A CA 1
ATOM 832 C C . AS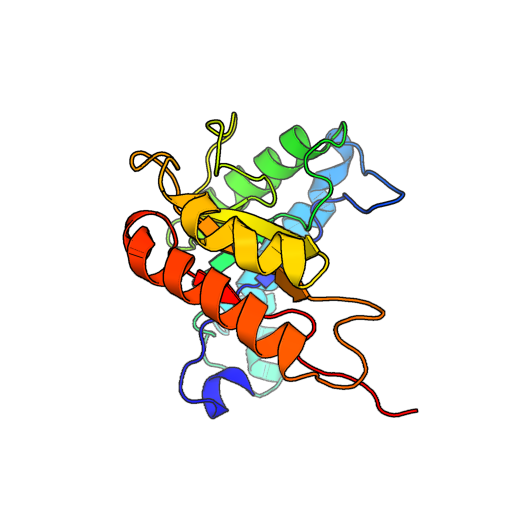N A 1 105 ? -0.256 6.287 3.705 1.00 94.31 105 ASN A C 1
ATOM 834 O O . ASN A 1 105 ? -0.169 6.250 4.931 1.00 94.31 105 ASN A O 1
ATOM 838 N N . CYS A 1 106 ? -0.941 7.261 3.088 1.00 96.44 106 CYS A N 1
ATOM 839 C CA . CYS A 1 106 ? -1.689 8.314 3.786 1.00 96.44 106 CYS A CA 1
ATOM 840 C C . CYS A 1 106 ? -3.091 7.855 4.196 1.00 96.44 106 CYS A C 1
ATOM 842 O O . CYS A 1 106 ? -3.828 7.345 3.356 1.00 96.44 106 CYS A O 1
ATOM 844 N N . ASP A 1 107 ? -3.532 8.206 5.406 1.00 96.38 107 ASP A N 1
ATOM 845 C CA . ASP A 1 107 ? -4.915 7.982 5.851 1.00 96.38 107 ASP A CA 1
ATOM 846 C C . ASP A 1 107 ? -5.910 8.943 5.161 1.00 96.38 107 ASP A C 1
ATOM 848 O O . ASP A 1 107 ? -5.930 10.146 5.429 1.00 96.38 107 ASP A O 1
ATOM 852 N N . GLY A 1 108 ? -6.778 8.393 4.305 1.00 95.62 108 GLY A N 1
ATOM 853 C CA . GLY A 1 108 ? -7.888 9.093 3.645 1.00 95.62 108 GLY A CA 1
ATOM 854 C C . GLY A 1 108 ? -9.253 8.944 4.338 1.00 95.62 108 GLY A C 1
ATOM 855 O O . GLY A 1 108 ? -10.279 9.333 3.779 1.00 95.62 108 GLY A O 1
ATOM 856 N N . SER A 1 109 ? -9.311 8.360 5.540 1.00 95.56 109 SER A N 1
ATOM 857 C CA . SER A 1 109 ? -10.567 7.957 6.199 1.00 95.56 109 SER A CA 1
ATOM 858 C C . SER A 1 109 ? -11.433 9.108 6.698 1.00 95.56 109 SER A C 1
ATOM 860 O O . SER A 1 109 ? -12.631 8.910 6.914 1.00 95.56 109 SER A O 1
ATOM 862 N N . VAL A 1 110 ? -10.849 10.292 6.896 1.00 93.31 110 VAL A N 1
ATOM 863 C CA . VAL A 1 110 ? -11.541 11.488 7.410 1.00 93.31 110 VAL A CA 1
ATOM 864 C C . VAL A 1 110 ? -11.496 12.632 6.404 1.00 93.31 110 VAL A C 1
ATOM 866 O O . VAL A 1 110 ? -12.501 13.313 6.195 1.00 93.31 110 VAL A O 1
ATOM 869 N N . HIS A 1 111 ? -10.341 12.845 5.776 1.00 90.50 111 HIS A N 1
ATOM 870 C CA . HIS A 1 111 ? -10.122 13.919 4.818 1.00 90.50 111 HIS A CA 1
ATOM 871 C C . HIS A 1 111 ? -9.671 13.342 3.475 1.00 90.50 111 HIS A C 1
ATOM 873 O O . HIS A 1 111 ? -8.898 12.385 3.464 1.00 90.50 111 HIS A O 1
ATOM 879 N N . PRO A 1 112 ? -10.124 13.915 2.345 1.00 89.94 112 PRO A N 1
ATOM 880 C CA . PRO A 1 112 ? -9.620 13.525 1.038 1.00 89.94 112 PRO A CA 1
ATOM 881 C C . PRO A 1 112 ? -8.104 13.707 0.945 1.00 89.94 112 PRO A C 1
ATOM 883 O O . PRO A 1 112 ? -7.561 14.699 1.434 1.00 89.94 112 PRO A O 1
ATOM 886 N N . LEU A 1 113 ? -7.445 12.769 0.269 1.00 93.69 113 LEU A N 1
ATOM 887 C CA . LEU A 1 113 ? -6.030 12.882 -0.067 1.00 93.69 113 LEU A CA 1
ATOM 888 C C . LEU A 1 113 ? -5.812 13.992 -1.103 1.00 93.69 113 LEU A C 1
ATOM 890 O O . LEU A 1 113 ? -6.660 14.236 -1.963 1.00 93.69 113 LEU A O 1
ATOM 894 N N . ASN A 1 114 ? -4.661 14.657 -1.031 1.00 92.94 114 ASN A N 1
ATOM 895 C CA . ASN A 1 114 ? -4.267 15.726 -1.953 1.00 92.94 114 ASN A CA 1
ATOM 896 C C . ASN A 1 114 ? -3.522 15.216 -3.202 1.00 92.94 114 ASN A C 1
ATOM 898 O O . ASN A 1 114 ? -3.173 16.011 -4.071 1.00 92.94 114 ASN A O 1
ATOM 902 N N . HIS A 1 115 ? -3.316 13.906 -3.314 1.00 95.69 115 HIS A N 1
ATOM 903 C CA . HIS A 1 115 ? -2.651 13.244 -4.430 1.00 95.69 115 HIS A CA 1
ATOM 904 C C . HIS A 1 115 ? -3.494 12.043 -4.913 1.00 95.69 115 HIS A C 1
ATOM 906 O O . HIS A 1 115 ? -4.316 11.516 -4.155 1.00 95.69 115 HIS A O 1
ATOM 912 N N . PRO A 1 116 ? -3.346 11.602 -6.176 1.00 97.62 116 PRO A N 1
ATOM 913 C CA . PRO A 1 116 ? -4.102 10.469 -6.702 1.00 97.62 116 PRO A CA 1
ATOM 914 C C . PRO A 1 116 ? -3.667 9.157 -6.039 1.00 97.62 116 PRO A C 1
ATOM 916 O O . PRO A 1 116 ? -2.504 9.009 -5.688 1.00 97.62 116 PRO A O 1
ATOM 919 N N . THR A 1 117 ? -4.591 8.209 -5.888 1.00 97.94 117 THR A N 1
ATOM 920 C CA . THR A 1 117 ? -4.329 6.820 -5.475 1.00 97.94 117 THR A CA 1
ATOM 921 C C . THR A 1 117 ? -5.565 5.965 -5.770 1.00 97.94 117 THR A C 1
ATOM 923 O O . THR A 1 117 ? -6.668 6.513 -5.844 1.00 97.94 117 THR A O 1
ATOM 926 N N . ASP A 1 118 ? -5.416 4.647 -5.919 1.00 98.19 118 ASP A N 1
ATOM 927 C CA . ASP A 1 118 ? -6.574 3.744 -6.078 1.00 98.19 118 ASP A CA 1
ATOM 928 C C . ASP A 1 118 ? -7.134 3.315 -4.717 1.00 98.19 118 ASP A C 1
ATOM 930 O O . ASP A 1 118 ? -8.345 3.188 -4.530 1.00 98.19 118 ASP A O 1
ATOM 934 N N . ILE A 1 119 ? -6.230 3.113 -3.756 1.00 98.19 119 ILE A N 1
ATOM 935 C CA . ILE A 1 119 ? -6.503 2.690 -2.381 1.00 98.19 119 ILE A CA 1
ATOM 936 C C . ILE A 1 119 ? -5.621 3.523 -1.444 1.00 98.19 119 ILE A C 1
ATOM 938 O O . ILE A 1 119 ? -4.552 3.999 -1.841 1.00 98.19 119 ILE A O 1
ATOM 942 N N . TYR A 1 120 ? -6.058 3.724 -0.207 1.00 98.00 120 TYR A N 1
ATOM 943 C CA . TYR A 1 120 ? -5.254 4.362 0.833 1.00 98.00 120 TYR A CA 1
ATOM 944 C C . TYR A 1 120 ? -5.058 3.438 2.032 1.00 98.00 120 TYR A C 1
ATOM 946 O O . TYR A 1 120 ? -5.918 2.607 2.313 1.00 98.00 120 TYR A O 1
ATOM 954 N N . ASP A 1 121 ? -3.944 3.592 2.733 1.00 97.44 121 ASP A N 1
ATOM 955 C CA . ASP A 1 121 ? -3.598 2.781 3.890 1.00 97.44 121 ASP A CA 1
ATOM 956 C C . ASP A 1 121 ? -4.106 3.391 5.208 1.00 97.44 121 ASP A C 1
ATOM 958 O O . ASP A 1 121 ? -4.187 4.612 5.370 1.00 97.44 121 ASP A O 1
ATOM 962 N N . TYR A 1 122 ? -4.467 2.535 6.158 1.00 97.75 122 TYR A N 1
ATOM 963 C CA . TYR A 1 122 ? -4.876 2.892 7.506 1.00 97.75 122 TYR A CA 1
ATOM 964 C C . TYR A 1 122 ? -4.261 1.939 8.531 1.00 97.75 122 TYR A C 1
ATOM 966 O O . TYR A 1 122 ? -4.545 0.740 8.530 1.00 97.75 122 TYR A O 1
ATOM 974 N N . HIS A 1 123 ? -3.485 2.503 9.456 1.00 97.19 123 HIS A N 1
ATOM 975 C CA . HIS A 1 123 ? -2.856 1.770 10.550 1.00 97.19 123 HIS A CA 1
ATOM 976 C C . HIS A 1 123 ? -3.506 2.121 11.892 1.00 97.19 123 HIS A C 1
ATOM 978 O O . HIS A 1 123 ? -3.822 3.284 12.171 1.00 97.19 123 HIS A O 1
ATOM 984 N N . ILE A 1 124 ? -3.657 1.128 12.768 1.00 96.69 124 ILE A N 1
ATOM 985 C CA . ILE A 1 124 ? -4.060 1.342 14.158 1.00 96.69 124 ILE A CA 1
ATOM 986 C C . ILE A 1 124 ? -3.384 0.359 15.121 1.00 96.69 124 ILE A C 1
ATOM 988 O O . ILE A 1 124 ? -3.664 -0.837 15.139 1.00 96.69 124 ILE A O 1
ATOM 992 N N . TYR A 1 125 ? -2.561 0.921 16.008 1.00 96.00 125 TYR A N 1
ATOM 993 C CA . TYR A 1 125 ? -1.932 0.236 17.137 1.00 96.00 125 TYR A CA 1
ATOM 994 C C . TYR A 1 125 ? -2.439 0.861 18.432 1.00 96.00 125 TYR A C 1
ATOM 996 O O . TYR A 1 125 ? -2.092 1.996 18.768 1.00 96.00 125 TYR A O 1
ATOM 1004 N N . THR A 1 126 ? -3.291 0.154 19.171 1.00 97.00 126 THR A N 1
ATOM 1005 C CA . THR A 1 126 ? -3.947 0.740 20.349 1.00 97.00 126 THR A CA 1
ATOM 1006 C C . THR A 1 126 ? -4.261 -0.297 21.428 1.00 97.00 126 THR A C 1
ATOM 1008 O O . THR A 1 126 ? -3.939 -1.467 21.286 1.00 97.00 126 THR A O 1
ATOM 1011 N N . ASN A 1 127 ? -4.817 0.116 22.564 1.00 96.56 127 ASN A N 1
ATOM 1012 C CA . ASN A 1 127 ? -5.260 -0.819 23.607 1.00 96.56 127 ASN A CA 1
ATOM 1013 C C . ASN A 1 127 ? -6.670 -1.363 23.308 1.00 96.56 127 ASN A C 1
ATOM 1015 O O . ASN A 1 127 ? -7.404 -0.806 22.492 1.00 96.56 127 ASN A O 1
ATOM 1019 N N . SER A 1 128 ? -7.090 -2.417 24.007 1.00 96.88 128 SER A N 1
ATOM 1020 C CA . SER A 1 128 ? -8.373 -3.097 23.766 1.00 96.88 128 SER A CA 1
ATOM 1021 C C . SER A 1 128 ? -9.566 -2.159 23.916 1.00 96.88 128 SER A C 1
ATOM 1023 O O . SER A 1 128 ? -10.519 -2.233 23.147 1.00 96.88 128 SER A O 1
ATOM 1025 N N . LYS A 1 129 ? -9.529 -1.252 24.900 1.00 96.81 129 LYS A N 1
ATOM 1026 C CA . LYS A 1 129 ? -10.644 -0.332 25.155 1.00 96.81 129 LYS A CA 1
ATOM 1027 C C . LYS A 1 129 ? -10.845 0.630 23.987 1.00 96.81 129 LYS A C 1
ATOM 1029 O O . LYS A 1 129 ? -11.978 0.844 23.561 1.00 96.81 129 LYS A O 1
ATOM 1034 N N . ASP A 1 130 ? -9.763 1.223 23.493 1.00 97.75 130 ASP A N 1
ATOM 1035 C CA . ASP A 1 130 ? -9.834 2.123 22.346 1.00 97.75 130 ASP A CA 1
ATOM 1036 C C . ASP A 1 130 ? -10.188 1.348 21.072 1.00 97.75 130 ASP A C 1
ATOM 1038 O O . ASP A 1 130 ? -11.130 1.759 20.399 1.00 97.75 130 ASP A O 1
ATOM 1042 N N . MET A 1 131 ? -9.564 0.191 20.805 1.00 98.00 131 MET A N 1
ATOM 1043 C CA . MET A 1 131 ? -9.884 -0.648 19.638 1.00 98.00 131 MET A CA 1
ATOM 1044 C C . MET A 1 131 ? -11.371 -1.026 19.603 1.00 98.00 131 MET A C 1
ATOM 1046 O O . MET A 1 131 ? -12.047 -0.788 18.603 1.00 98.00 131 MET A O 1
ATOM 1050 N N . PHE A 1 132 ? -11.919 -1.507 20.724 1.00 97.75 132 PHE A N 1
ATOM 1051 C CA . PHE A 1 132 ? -13.340 -1.839 20.842 1.00 97.75 132 PHE A CA 1
ATOM 1052 C C . PHE A 1 132 ? -14.237 -0.633 20.524 1.00 97.75 132 PHE A C 1
ATOM 1054 O O . PHE A 1 132 ? -15.298 -0.786 19.928 1.00 97.75 132 PHE A O 1
ATOM 1061 N N . SER A 1 133 ? -13.809 0.584 20.877 1.00 98.00 133 SER A N 1
ATOM 1062 C CA . SER A 1 133 ? -14.559 1.813 20.590 1.00 98.00 133 SER A CA 1
ATOM 1063 C C . SER A 1 133 ? -14.510 2.258 19.120 1.00 98.00 133 SER A C 1
ATOM 1065 O O . SER A 1 133 ? -15.307 3.108 18.725 1.00 98.00 133 SER A O 1
ATOM 1067 N N . LYS A 1 134 ? -13.619 1.696 18.289 1.00 98.0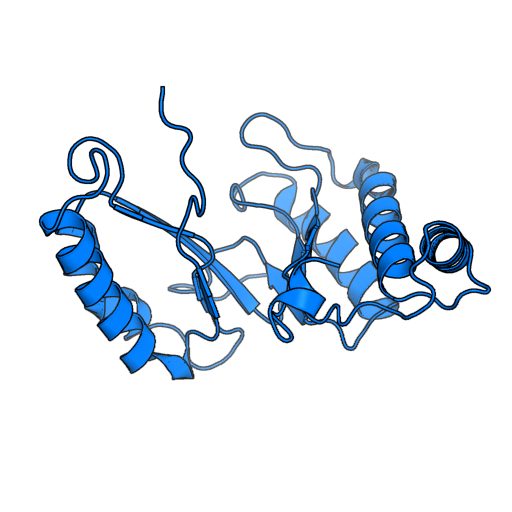6 134 LYS A N 1
ATOM 1068 C CA . LYS A 1 134 ? -13.454 2.063 16.869 1.00 98.06 134 LYS A CA 1
ATOM 1069 C C . LYS A 1 134 ? -14.371 1.309 15.904 1.00 98.06 134 LYS A C 1
ATOM 1071 O O . LYS A 1 134 ? -14.221 1.477 14.698 1.00 98.06 134 LYS A O 1
ATOM 1076 N N . TYR A 1 135 ? -15.360 0.555 16.384 1.00 97.50 135 TYR A N 1
ATOM 1077 C CA . TYR A 1 135 ? -16.329 -0.140 15.520 1.00 97.50 135 TYR A CA 1
ATOM 1078 C C . TYR A 1 135 ? -17.108 0.791 14.561 1.00 97.50 135 TYR A C 1
ATOM 1080 O O . TYR A 1 135 ? -17.671 0.324 13.578 1.00 97.50 135 TYR A O 1
ATOM 1088 N N . THR A 1 136 ? -17.125 2.109 14.800 1.00 97.94 136 THR A N 1
ATOM 1089 C CA . THR A 1 136 ? -17.727 3.114 13.899 1.00 97.94 136 THR A CA 1
ATOM 1090 C C . THR A 1 136 ? -16.699 3.959 13.138 1.00 97.94 136 THR A C 1
ATOM 1092 O O . THR A 1 136 ? -17.068 4.978 12.557 1.00 97.94 136 THR A O 1
ATOM 1095 N N . LYS A 1 137 ? -15.402 3.607 13.151 1.00 98.00 137 LYS A N 1
ATOM 1096 C CA . LYS A 1 137 ? -14.316 4.434 12.576 1.00 98.00 137 LYS A CA 1
ATOM 1097 C C . LYS A 1 137 ? -14.572 4.815 11.114 1.00 98.00 137 LYS A C 1
ATOM 1099 O O . LYS A 1 137 ? -14.297 5.952 10.744 1.00 98.00 137 LYS A O 1
ATOM 1104 N N . PHE A 1 138 ? -15.124 3.897 10.324 1.00 98.06 138 PHE A N 1
ATOM 1105 C CA . PHE A 1 138 ? -15.369 4.092 8.892 1.00 98.06 138 PHE A CA 1
ATOM 1106 C C . PHE A 1 138 ? -16.819 4.468 8.543 1.00 98.06 138 PHE A C 1
ATOM 1108 O O . PHE A 1 138 ? -17.118 4.671 7.366 1.00 98.06 138 PHE A O 1
ATOM 1115 N N . ASP A 1 139 ? -17.711 4.627 9.533 1.00 98.12 139 ASP A N 1
ATOM 1116 C CA . ASP A 1 139 ? -19.136 4.937 9.299 1.00 98.12 139 ASP A CA 1
ATOM 1117 C C . ASP A 1 139 ? -19.325 6.238 8.499 1.00 98.12 139 ASP A C 1
ATOM 1119 O O . ASP A 1 139 ? -20.241 6.342 7.689 1.00 98.12 139 ASP A O 1
ATOM 1123 N N . ASN A 1 140 ? -18.431 7.215 8.693 1.00 96.50 140 ASN A N 1
ATOM 1124 C CA . ASN A 1 140 ? -18.473 8.518 8.019 1.00 96.50 140 ASN A CA 1
ATOM 1125 C C . ASN A 1 140 ? -17.371 8.701 6.965 1.00 96.50 140 ASN A C 1
ATOM 1127 O O . ASN A 1 140 ? -17.190 9.812 6.466 1.00 96.50 140 ASN A O 1
ATOM 1131 N N . SER A 1 141 ? -16.608 7.653 6.638 1.00 96.44 141 SER A N 1
ATOM 1132 C CA . SER A 1 141 ? -15.556 7.769 5.626 1.00 96.44 141 SER A CA 1
ATOM 1133 C C . SER A 1 141 ? -16.151 8.060 4.244 1.00 96.44 141 SER A C 1
ATOM 1135 O O . SER A 1 141 ? -17.220 7.523 3.921 1.00 96.44 141 SER A O 1
ATOM 1137 N N . PRO A 1 142 ? -15.491 8.885 3.409 1.00 93.44 142 PRO A N 1
ATOM 1138 C CA . PRO A 1 142 ? -15.994 9.214 2.080 1.00 93.44 142 PRO A CA 1
ATOM 1139 C C . PRO A 1 142 ? -16.298 7.961 1.246 1.00 93.44 142 PRO A C 1
ATOM 1141 O O . PRO A 1 142 ? -15.475 7.057 1.149 1.00 93.44 142 PRO A O 1
ATOM 1144 N N . ARG A 1 143 ? -17.484 7.910 0.622 1.00 93.94 143 ARG A N 1
ATOM 1145 C CA . ARG A 1 143 ? -17.866 6.841 -0.333 1.00 93.94 143 ARG A CA 1
ATOM 1146 C C . ARG A 1 143 ? -17.548 7.177 -1.786 1.00 93.94 143 ARG A C 1
ATOM 1148 O O . ARG A 1 143 ? -17.781 6.377 -2.687 1.00 93.94 143 ARG A O 1
ATOM 1155 N N . SER A 1 144 ? -17.024 8.375 -2.006 1.00 90.69 144 SER A N 1
ATOM 1156 C CA . SER A 1 144 ? -16.456 8.827 -3.267 1.00 90.69 144 SER A CA 1
ATOM 1157 C C . SER A 1 144 ? -14.940 8.902 -3.119 1.00 90.69 144 SER A C 1
ATOM 1159 O O . SER A 1 144 ? -14.462 9.634 -2.252 1.00 90.69 144 SER A O 1
ATOM 1161 N N . GLY A 1 145 ? -14.202 8.196 -3.974 1.00 91.38 145 GLY A N 1
ATOM 1162 C CA . GLY A 1 145 ? -12.738 8.166 -3.945 1.00 91.38 145 GLY A CA 1
ATOM 1163 C C . GLY A 1 145 ? -12.170 6.787 -3.589 1.00 91.38 145 GLY A C 1
ATOM 1164 O O . GLY A 1 145 ? -12.891 5.791 -3.702 1.00 91.38 145 GLY A O 1
ATOM 1165 N N . PRO A 1 146 ? -10.878 6.720 -3.217 1.00 97.19 146 PRO A N 1
ATOM 1166 C CA . PRO A 1 146 ? -10.208 5.465 -2.894 1.00 97.19 146 PRO A CA 1
ATOM 1167 C C . PRO A 1 146 ? -10.797 4.823 -1.635 1.00 97.19 146 PRO A C 1
ATOM 1169 O O . PRO A 1 146 ? -11.164 5.517 -0.687 1.00 97.19 146 PRO A O 1
ATOM 1172 N N . LYS A 1 147 ? -10.858 3.490 -1.621 1.00 97.81 147 LYS A N 1
ATOM 1173 C CA . LYS A 1 147 ? -11.210 2.709 -0.427 1.00 97.81 147 LYS A CA 1
ATOM 1174 C C . LYS A 1 147 ? -10.000 2.547 0.494 1.00 97.81 147 LYS A C 1
ATOM 1176 O O . LYS A 1 147 ? -8.859 2.676 0.052 1.00 97.81 147 LYS A O 1
ATOM 1181 N N . ALA A 1 148 ? -10.256 2.210 1.754 1.00 98.06 148 ALA A N 1
ATOM 1182 C CA . ALA A 1 148 ? -9.214 1.865 2.709 1.00 98.06 148 ALA A CA 1
ATOM 1183 C C . ALA A 1 148 ? -8.684 0.441 2.485 1.00 98.06 148 ALA A C 1
ATOM 1185 O O . ALA A 1 148 ? -9.452 -0.510 2.299 1.00 98.06 148 ALA A O 1
ATOM 1186 N N . PHE A 1 149 ? -7.377 0.284 2.629 1.00 98.19 149 PHE A N 1
ATOM 1187 C CA . PHE A 1 149 ? -6.738 -0.926 3.108 1.00 98.19 149 PHE A CA 1
ATOM 1188 C C . PHE A 1 149 ? -6.378 -0.692 4.574 1.00 98.19 149 PHE A C 1
ATOM 1190 O O . PHE A 1 149 ? -5.588 0.187 4.878 1.00 98.19 149 PHE A O 1
ATOM 1197 N N . VAL A 1 150 ? -6.980 -1.445 5.492 1.00 98.12 150 VAL A N 1
ATOM 1198 C CA . VAL A 1 150 ? -6.542 -1.461 6.894 1.00 98.12 150 VAL A CA 1
ATOM 1199 C C . VAL A 1 150 ? -5.355 -2.418 6.982 1.00 98.12 150 VAL A C 1
ATOM 1201 O O . VAL A 1 150 ? -5.548 -3.592 7.300 1.00 98.12 150 VAL A O 1
ATOM 1204 N N . SER A 1 151 ? -4.163 -1.980 6.572 1.00 96.88 151 SER A N 1
ATOM 1205 C CA . SER A 1 151 ? -3.023 -2.890 6.393 1.00 96.88 151 SER A CA 1
ATOM 1206 C C . SER A 1 151 ? -2.415 -3.366 7.709 1.00 96.88 151 SER A C 1
ATOM 1208 O O . SER A 1 151 ? -1.856 -4.461 7.765 1.00 96.88 151 SER A O 1
ATOM 1210 N N . GLU A 1 152 ? -2.602 -2.590 8.777 1.00 96.81 152 GLU A N 1
ATOM 1211 C CA . GLU A 1 152 ? -2.140 -2.930 10.114 1.00 96.81 152 GLU A CA 1
ATOM 1212 C C . GLU A 1 152 ? -3.198 -2.542 11.153 1.00 96.81 152 GLU A C 1
ATOM 1214 O O . GLU A 1 152 ? -3.433 -1.366 11.436 1.00 96.81 152 GLU A O 1
ATOM 1219 N N . TYR A 1 153 ? -3.843 -3.536 11.764 1.00 97.19 153 TYR A N 1
ATOM 1220 C CA . TYR A 1 153 ? -4.637 -3.333 12.976 1.00 97.19 153 TYR A CA 1
ATOM 1221 C C . TYR A 1 153 ? -4.186 -4.290 14.072 1.00 97.19 153 TYR A C 1
ATOM 1223 O O . TYR A 1 153 ? -4.009 -5.485 13.826 1.00 97.19 153 TYR A O 1
ATOM 1231 N N . VAL A 1 154 ? -4.020 -3.765 15.287 1.00 95.56 154 VAL A N 1
ATOM 1232 C CA . VAL A 1 154 ? -3.630 -4.584 16.435 1.00 95.56 154 VAL A CA 1
ATOM 1233 C C . VAL A 1 154 ? -3.924 -3.919 17.772 1.00 95.56 154 VAL A C 1
ATOM 1235 O O . VAL A 1 154 ? -3.708 -2.718 17.986 1.00 95.56 154 VAL A O 1
ATOM 1238 N N . VAL A 1 155 ? -4.384 -4.736 18.715 1.00 96.38 155 VAL A N 1
ATOM 1239 C CA . VAL A 1 155 ? -4.234 -4.459 20.135 1.00 96.38 155 VAL A CA 1
ATOM 1240 C C . VAL A 1 155 ? -2.831 -4.872 20.559 1.00 96.38 155 VAL A C 1
ATOM 1242 O O . VAL A 1 155 ? -2.469 -6.040 20.468 1.00 96.38 155 VAL A O 1
ATOM 1245 N N . TRP A 1 156 ? -2.031 -3.916 21.029 1.00 89.88 156 TRP A N 1
ATOM 1246 C CA . TRP A 1 156 ? -0.612 -4.120 21.361 1.00 89.88 156 TRP A CA 1
ATOM 1247 C C . TRP A 1 156 ? -0.299 -3.964 22.860 1.00 89.88 156 TRP A C 1
ATOM 1249 O O . TRP A 1 156 ? -1.129 -3.509 23.647 1.00 89.88 156 TRP A O 1
ATOM 1259 N N . LYS A 1 157 ? 0.940 -4.309 23.241 1.00 86.69 157 LYS A N 1
ATOM 1260 C CA . LYS A 1 157 ? 1.514 -4.180 24.597 1.00 86.69 157 LYS A CA 1
ATOM 1261 C C . LYS A 1 157 ? 0.796 -5.023 25.660 1.00 86.69 157 LYS A C 1
ATOM 1263 O O . LYS A 1 157 ? 0.641 -6.228 25.467 1.00 86.69 157 LYS A O 1
ATOM 1268 N N . GLU A 1 158 ? 0.458 -4.434 26.810 1.00 88.31 158 GLU A N 1
ATOM 1269 C CA . GLU A 1 158 ? 0.027 -5.164 28.004 1.00 88.31 158 GLU A CA 1
ATOM 1270 C C . GLU A 1 158 ? -1.263 -5.956 27.763 1.00 88.31 158 GLU A C 1
ATOM 1272 O O . GLU A 1 158 ? -1.380 -7.091 28.219 1.00 88.31 158 GLU A O 1
ATOM 1277 N N . ASP A 1 159 ? -2.193 -5.385 26.998 1.00 89.62 159 ASP A N 1
ATOM 1278 C CA . ASP A 1 159 ? -3.481 -6.004 26.682 1.00 89.62 159 ASP A CA 1
ATOM 1279 C C . ASP A 1 159 ? -3.349 -7.231 25.769 1.00 89.62 159 ASP A C 1
ATOM 1281 O O . ASP A 1 159 ? -4.130 -8.179 25.885 1.00 89.62 159 ASP A O 1
ATOM 1285 N N . ALA A 1 160 ? -2.364 -7.209 24.867 1.00 88.00 160 ALA A N 1
ATOM 1286 C CA . ALA A 1 160 ? -2.112 -8.271 23.901 1.00 88.00 160 ALA A CA 1
ATOM 1287 C C . ALA A 1 160 ? -1.460 -9.489 24.565 1.00 88.00 160 ALA A C 1
ATOM 1289 O O . ALA A 1 160 ? -1.868 -10.628 24.329 1.00 88.00 160 ALA A O 1
ATOM 1290 N N . GLY A 1 161 ? -0.448 -9.252 25.410 1.00 83.81 161 GLY A N 1
ATOM 1291 C CA . GLY A 1 161 ? 0.348 -10.310 26.030 1.00 83.81 161 GLY A CA 1
ATOM 1292 C C . GLY A 1 161 ? 0.919 -11.286 24.991 1.00 83.81 161 GLY A C 1
ATOM 1293 O O . GLY A 1 161 ? 1.566 -10.874 24.034 1.00 83.81 161 GLY A O 1
ATOM 1294 N N . ALA A 1 16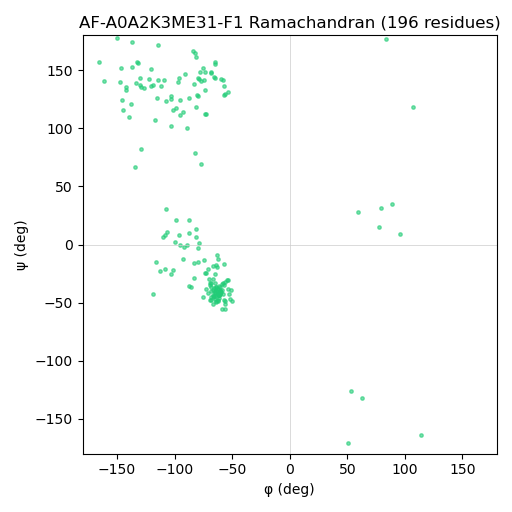2 ? 0.667 -12.586 25.178 1.00 83.50 162 ALA A N 1
ATOM 1295 C CA . ALA A 1 162 ? 0.989 -13.650 24.214 1.00 83.50 162 ALA A CA 1
ATOM 1296 C C . ALA A 1 162 ? -0.231 -14.073 23.362 1.00 83.50 162 ALA A C 1
ATOM 1298 O O . ALA A 1 162 ? -0.276 -15.187 22.846 1.00 83.50 162 ALA A O 1
ATOM 1299 N N . GLY A 1 163 ? -1.241 -13.208 23.272 1.00 84.69 163 GLY A N 1
ATOM 1300 C CA . GLY A 1 163 ? -2.591 -13.534 22.830 1.00 84.69 163 GLY A CA 1
ATOM 1301 C C . GLY A 1 163 ? -3.547 -13.531 24.022 1.00 84.69 163 GLY A C 1
ATOM 1302 O O . GLY A 1 163 ? -3.397 -14.304 24.968 1.00 84.69 163 GLY A O 1
ATOM 1303 N N . SER A 1 164 ? -4.537 -12.643 23.979 1.00 92.81 164 SER A N 1
ATOM 1304 C CA . SER A 1 164 ? -5.505 -12.421 25.052 1.00 92.81 164 SER A CA 1
ATOM 1305 C C . SER A 1 164 ? -6.918 -12.447 24.489 1.00 92.81 164 SER A C 1
ATOM 1307 O O . SER A 1 164 ? -7.191 -11.833 23.458 1.00 92.81 164 SER A O 1
ATOM 1309 N N . LEU A 1 165 ? -7.846 -13.106 25.192 1.00 94.69 165 LEU A N 1
ATOM 1310 C CA . LEU A 1 165 ? -9.266 -13.069 24.829 1.00 94.69 165 LEU A CA 1
ATOM 1311 C C . LEU A 1 165 ? -9.804 -11.630 24.829 1.00 94.69 165 LEU A C 1
ATOM 1313 O O . LEU A 1 165 ? -10.644 -11.288 24.004 1.00 94.69 165 LEU A O 1
ATOM 1317 N N . TYR A 1 166 ? -9.303 -10.782 25.730 1.00 94.69 166 TYR A N 1
ATOM 1318 C CA . TYR A 1 166 ? -9.720 -9.386 25.821 1.00 94.69 166 TYR A CA 1
ATOM 1319 C C . TYR A 1 166 ? -9.318 -8.588 24.572 1.00 94.69 166 TYR A C 1
ATOM 1321 O O . TYR A 1 166 ? -10.156 -7.890 23.999 1.00 94.69 166 TYR A O 1
ATOM 1329 N N . ALA A 1 167 ? -8.083 -8.776 24.097 1.00 96.19 167 ALA A N 1
ATOM 1330 C CA . ALA A 1 167 ? -7.601 -8.199 22.843 1.00 96.19 167 ALA A CA 1
ATOM 1331 C C . ALA A 1 167 ? -8.404 -8.721 21.639 1.00 96.19 167 ALA A C 1
ATOM 1333 O O . ALA A 1 167 ? -8.931 -7.929 20.860 1.00 96.19 167 ALA A O 1
ATOM 1334 N N . ALA A 1 168 ? -8.605 -10.042 21.557 1.00 96.62 168 ALA A N 1
ATOM 1335 C CA . ALA A 1 168 ? -9.353 -10.668 20.468 1.00 96.62 168 ALA A CA 1
ATOM 1336 C C . ALA A 1 168 ? -10.808 -10.169 20.384 1.00 96.62 168 ALA A C 1
ATOM 1338 O O . ALA A 1 168 ? -11.327 -9.940 19.294 1.00 96.62 168 ALA A O 1
ATOM 1339 N N . MET A 1 169 ? -11.477 -9.956 21.524 1.00 97.19 169 MET A N 1
ATOM 1340 C CA . MET A 1 169 ? -12.830 -9.387 21.553 1.00 97.19 169 MET A CA 1
ATOM 1341 C C . MET A 1 169 ? -12.866 -7.933 21.068 1.00 97.19 169 MET A C 1
ATOM 1343 O O . MET A 1 169 ? -13.804 -7.540 20.374 1.00 97.19 169 MET A O 1
ATOM 1347 N N . ALA A 1 170 ? -11.865 -7.131 21.432 1.00 97.81 170 ALA A N 1
ATOM 1348 C CA . ALA A 1 170 ? -11.762 -5.749 20.980 1.00 97.81 170 ALA A CA 1
ATOM 1349 C C . ALA A 1 170 ? -11.525 -5.649 19.469 1.00 97.81 170 ALA A C 1
ATOM 1351 O O . ALA A 1 170 ? -12.191 -4.873 18.785 1.00 97.81 170 ALA A O 1
ATOM 1352 N N . GLU A 1 171 ? -10.629 -6.478 18.944 1.00 97.94 171 GLU A N 1
ATOM 1353 C CA . GLU A 1 171 ? -10.340 -6.583 17.514 1.00 97.94 171 GLU A CA 1
ATOM 1354 C C . GLU A 1 171 ? -11.544 -7.105 16.724 1.00 97.94 171 GLU A C 1
ATOM 1356 O O . GLU A 1 171 ? -11.865 -6.562 15.671 1.00 97.94 171 GLU A O 1
ATOM 1361 N N . ALA A 1 172 ? -12.282 -8.086 17.254 1.00 98.31 172 ALA A N 1
ATOM 1362 C CA . ALA A 1 172 ? -13.511 -8.571 16.630 1.00 98.31 172 ALA A CA 1
ATOM 1363 C C . ALA A 1 172 ? -14.576 -7.466 16.501 1.00 98.31 172 ALA A C 1
ATOM 1365 O O . ALA A 1 172 ? -15.216 -7.349 15.458 1.00 98.31 172 ALA A O 1
ATOM 1366 N N . ALA A 1 173 ? -14.746 -6.620 17.524 1.00 98.31 173 ALA A N 1
ATOM 1367 C CA . ALA A 1 173 ? -15.665 -5.482 17.453 1.00 98.31 173 ALA A CA 1
ATOM 1368 C C . ALA A 1 173 ? -15.250 -4.470 16.369 1.00 98.31 173 ALA A C 1
ATOM 1370 O O . ALA A 1 173 ? -16.100 -3.969 15.630 1.00 98.31 173 ALA A O 1
ATOM 1371 N N . PHE A 1 174 ? -13.949 -4.205 16.236 1.00 98.56 174 PHE A N 1
ATOM 1372 C CA . PHE A 1 174 ? -13.415 -3.363 15.168 1.00 98.56 174 PHE A CA 1
ATOM 1373 C C . PHE A 1 174 ? -13.652 -3.972 13.774 1.00 98.56 174 PHE A C 1
ATOM 1375 O O . PHE A 1 174 ? -14.130 -3.274 12.878 1.00 98.56 174 PHE A O 1
ATOM 1382 N N . LEU A 1 175 ? -13.418 -5.278 13.607 1.00 98.56 175 LEU A N 1
ATOM 1383 C CA . LEU A 1 175 ? -13.649 -5.996 12.348 1.00 98.56 175 LEU A CA 1
ATOM 1384 C C . LEU A 1 175 ? -15.125 -6.023 11.930 1.00 98.56 175 LEU A C 1
ATOM 1386 O O . LEU A 1 175 ? -15.410 -5.872 10.746 1.00 98.56 175 LEU A O 1
ATOM 1390 N N . ILE A 1 176 ? -16.069 -6.132 12.871 1.00 98.44 176 ILE A N 1
ATOM 1391 C CA . ILE A 1 176 ? -17.508 -5.983 12.575 1.00 98.44 176 ILE A CA 1
ATOM 1392 C C . ILE A 1 176 ? -17.790 -4.591 11.988 1.00 98.44 176 ILE A C 1
ATOM 1394 O O . ILE A 1 176 ? -18.556 -4.449 11.034 1.00 98.44 176 ILE A O 1
ATOM 1398 N N . GLY A 1 177 ? -17.142 -3.560 12.534 1.00 98.38 177 GLY A N 1
ATOM 1399 C CA . GLY A 1 177 ? -17.183 -2.205 11.994 1.00 98.38 177 GLY A CA 1
ATOM 1400 C C . GLY A 1 177 ? -16.646 -2.111 10.568 1.00 98.38 177 GLY A C 1
ATOM 1401 O O . GLY A 1 177 ? -17.254 -1.454 9.724 1.00 98.38 177 GLY A O 1
ATOM 1402 N N . ILE A 1 178 ? -15.537 -2.793 10.281 1.00 98.31 178 ILE A N 1
ATOM 1403 C CA . ILE A 1 178 ? -14.961 -2.875 8.933 1.00 98.31 178 ILE A CA 1
ATOM 1404 C C . ILE A 1 178 ? -15.913 -3.589 7.968 1.00 98.31 178 ILE A C 1
ATOM 1406 O O . ILE A 1 178 ? -16.196 -3.053 6.901 1.00 98.31 178 ILE A O 1
ATOM 1410 N N . GLU A 1 179 ? -16.454 -4.751 8.339 1.00 98.12 179 GLU A N 1
ATOM 1411 C CA . GLU A 1 179 ? -17.349 -5.537 7.478 1.00 98.12 179 GLU A CA 1
ATOM 1412 C C . GLU A 1 179 ? -18.627 -4.760 7.124 1.00 98.12 179 GLU A C 1
ATOM 1414 O O . GLU A 1 179 ? -19.018 -4.691 5.953 1.00 98.12 179 GLU A O 1
ATOM 1419 N N . LYS A 1 180 ? -19.221 -4.080 8.117 1.00 98.38 180 LYS A N 1
ATOM 1420 C CA . LYS A 1 180 ? -20.354 -3.158 7.928 1.00 98.38 180 LYS A CA 1
ATOM 1421 C C . LYS A 1 180 ? -20.041 -2.050 6.913 1.00 98.38 180 LYS A C 1
ATOM 1423 O O . LYS A 1 180 ? -20.944 -1.600 6.215 1.00 98.38 180 LYS A O 1
ATOM 1428 N N . ASN A 1 181 ? -18.783 -1.619 6.838 1.00 98.38 181 ASN A N 1
ATOM 1429 C CA . ASN A 1 181 ? -18.299 -0.546 5.971 1.00 98.38 181 ASN A CA 1
ATOM 1430 C C . ASN A 1 181 ? -17.460 -1.076 4.787 1.00 98.38 181 ASN A C 1
ATOM 1432 O O . ASN A 1 181 ? -16.566 -0.383 4.301 1.00 98.38 181 ASN A O 1
ATOM 1436 N N . SER A 1 182 ? -17.737 -2.289 4.295 1.00 97.38 182 SER A N 1
ATOM 1437 C CA . SER A 1 182 ? -17.053 -2.896 3.130 1.00 97.38 182 SER A CA 1
ATOM 1438 C C . SER A 1 182 ? -17.248 -2.122 1.810 1.00 97.38 182 SER A C 1
ATOM 1440 O O . SER A 1 182 ? -16.539 -2.304 0.811 1.00 97.38 182 SER A O 1
ATOM 1442 N N . ASP A 1 183 ? -18.188 -1.181 1.790 1.00 97.00 183 ASP A N 1
ATOM 1443 C CA . ASP A 1 183 ? -18.322 -0.193 0.730 1.00 97.00 183 ASP A CA 1
ATOM 1444 C C . ASP A 1 183 ? -17.218 0.884 0.768 1.00 97.00 183 ASP A C 1
ATOM 1446 O O . ASP A 1 183 ? -16.872 1.394 -0.294 1.00 97.00 183 ASP A O 1
ATOM 1450 N N . ALA A 1 184 ? -16.592 1.152 1.921 1.00 97.56 184 ALA A N 1
ATOM 1451 C CA . ALA A 1 184 ? -15.438 2.050 2.079 1.00 97.56 184 ALA A CA 1
ATOM 1452 C C . ALA A 1 184 ? -14.100 1.353 2.368 1.00 97.56 184 ALA A C 1
ATOM 1454 O O . ALA A 1 184 ? -13.055 1.950 2.129 1.00 97.56 184 ALA A O 1
ATOM 1455 N N . VAL A 1 185 ? -14.101 0.114 2.861 1.00 98.06 185 VAL A N 1
ATOM 1456 C CA . VAL A 1 185 ? -12.885 -0.661 3.162 1.00 98.06 185 VAL A CA 1
ATOM 1457 C C . VAL A 1 185 ? -12.821 -1.877 2.241 1.00 98.06 185 VAL A C 1
ATOM 1459 O O . VAL A 1 185 ? -13.774 -2.647 2.169 1.00 98.06 185 VAL A O 1
ATOM 1462 N N . SER A 1 186 ? -11.716 -2.057 1.515 1.00 95.94 186 SER A N 1
ATOM 1463 C CA . SER A 1 186 ? -11.547 -3.159 0.553 1.00 95.94 186 SER A CA 1
ATOM 1464 C C . SER A 1 186 ? -10.666 -4.299 1.048 1.00 95.94 186 SER A C 1
ATOM 1466 O O . SER A 1 186 ? -10.794 -5.413 0.550 1.00 95.94 186 SER A O 1
ATOM 1468 N N . MET A 1 187 ? -9.748 -4.028 1.975 1.00 96.50 187 MET A N 1
ATOM 1469 C CA . MET A 1 187 ? -8.763 -4.999 2.455 1.00 96.50 187 MET A CA 1
ATOM 1470 C C . MET A 1 187 ? -8.470 -4.749 3.936 1.00 96.50 187 MET A C 1
ATOM 1472 O O . MET A 1 187 ? -8.574 -3.613 4.404 1.00 96.50 187 MET A O 1
ATOM 1476 N N . VAL A 1 188 ? -8.090 -5.797 4.666 1.00 96.69 188 VAL A N 1
ATOM 1477 C CA . VAL A 1 188 ? -7.686 -5.716 6.075 1.00 96.69 188 VAL A CA 1
ATOM 1478 C C . VAL A 1 188 ? -6.621 -6.770 6.382 1.00 96.69 188 VAL A C 1
ATOM 1480 O O . VAL A 1 188 ? -6.724 -7.898 5.896 1.00 96.69 188 VAL A O 1
ATOM 1483 N N . ALA A 1 189 ? -5.609 -6.418 7.174 1.00 95.88 189 ALA A N 1
ATOM 1484 C CA . ALA A 1 189 ? -4.553 -7.321 7.615 1.00 95.88 189 ALA A CA 1
ATOM 1485 C C . ALA A 1 189 ? -4.141 -7.048 9.074 1.00 95.88 189 ALA A C 1
ATOM 1487 O O . ALA A 1 189 ? -3.991 -5.910 9.511 1.00 95.88 189 ALA A O 1
ATOM 1488 N N . TYR A 1 190 ? -3.997 -8.128 9.846 1.00 94.50 190 TYR A N 1
ATOM 1489 C CA . TYR A 1 190 ? -3.499 -8.081 11.221 1.00 94.50 190 TYR A CA 1
ATOM 1490 C C . TYR A 1 190 ? -1.974 -7.945 11.227 1.00 94.50 190 TYR A C 1
ATOM 1492 O O . TYR A 1 190 ? -1.303 -8.605 10.427 1.00 94.50 190 TYR A O 1
ATOM 1500 N N . ALA A 1 191 ? -1.422 -7.175 12.167 1.00 92.38 191 ALA A N 1
ATOM 1501 C CA . ALA A 1 191 ? 0.020 -6.975 12.277 1.00 92.38 191 ALA A CA 1
ATOM 1502 C C . ALA A 1 191 ? 0.541 -7.113 13.723 1.00 92.38 191 ALA A C 1
ATOM 1504 O O . ALA A 1 191 ? -0.067 -6.584 14.644 1.00 92.38 191 ALA A O 1
ATOM 1505 N N . PRO A 1 192 ? 1.698 -7.761 13.956 1.00 91.00 192 PRO A N 1
ATOM 1506 C CA . PRO A 1 192 ? 2.448 -8.594 13.018 1.00 91.00 192 PRO A CA 1
ATOM 1507 C C . PRO A 1 192 ? 1.821 -9.994 12.871 1.00 91.00 192 PRO A C 1
ATOM 1509 O O . PRO A 1 192 ? 1.300 -10.558 13.829 1.00 91.00 192 PRO A O 1
ATOM 1512 N N . LEU A 1 193 ? 1.941 -10.602 11.684 1.00 89.25 193 LEU A N 1
ATOM 1513 C CA . LEU A 1 193 ? 1.421 -11.955 11.417 1.00 89.25 193 LEU A CA 1
ATOM 1514 C C . LEU A 1 193 ? 2.130 -13.053 12.230 1.00 89.25 193 LEU A C 1
ATOM 1516 O O . LEU A 1 193 ? 1.512 -14.034 12.636 1.00 89.25 193 LEU A O 1
ATOM 1520 N N . LEU A 1 194 ? 3.444 -12.916 12.428 1.00 85.88 194 LEU A N 1
ATOM 1521 C CA . LEU A 1 194 ? 4.274 -13.911 13.104 1.00 85.88 194 LEU A CA 1
ATOM 1522 C C . LEU A 1 194 ? 4.934 -13.302 14.339 1.00 85.88 194 LEU A C 1
ATOM 1524 O O . LEU A 1 194 ? 5.498 -12.211 14.290 1.00 85.88 194 LEU A O 1
ATOM 1528 N N . PHE A 1 195 ? 4.929 -14.063 15.430 1.00 79.50 195 PHE A N 1
ATOM 1529 C CA . PHE A 1 195 ? 5.652 -13.749 16.657 1.00 79.50 195 PHE A CA 1
ATOM 1530 C C . PHE A 1 195 ? 6.755 -14.785 16.897 1.00 79.50 195 PHE A C 1
ATOM 1532 O O . PHE A 1 195 ? 6.566 -15.983 16.681 1.00 79.50 195 PHE A O 1
ATOM 1539 N N . LYS A 1 196 ? 7.916 -14.330 17.380 1.00 70.75 196 LYS A N 1
ATOM 1540 C CA . LYS A 1 196 ? 9.004 -15.212 17.807 1.00 70.75 196 LYS A CA 1
ATOM 1541 C C . LYS A 1 196 ? 8.925 -15.437 19.315 1.00 70.75 196 LYS A C 1
ATOM 1543 O O . LYS A 1 196 ? 9.230 -14.526 20.084 1.00 70.75 196 LYS A O 1
ATOM 1548 N N . HIS A 1 197 ? 8.601 -16.664 19.723 1.00 67.94 197 HIS A N 1
ATOM 1549 C CA . HIS A 1 197 ? 8.781 -17.094 21.110 1.00 67.94 197 HIS A CA 1
ATOM 1550 C C . HIS A 1 197 ? 10.252 -16.924 21.525 1.00 67.94 197 HIS A C 1
ATOM 1552 O O . HIS A 1 197 ? 11.157 -17.348 20.800 1.00 67.94 197 HIS A O 1
ATOM 1558 N N . LYS A 1 198 ? 10.473 -16.250 22.660 1.00 55.53 198 LYS A N 1
ATOM 1559 C CA . LYS A 1 198 ? 11.782 -16.164 23.318 1.00 55.53 198 LYS A CA 1
ATOM 1560 C C . LYS A 1 198 ? 12.084 -17.445 24.078 1.00 55.53 198 LYS A C 1
ATOM 1562 O O . LYS A 1 198 ? 11.131 -17.990 24.677 1.00 55.53 198 LYS A O 1
#

Radius of gyration: 18.41 Å; Cα contacts (8 Å, |Δi|>4): 350; chains: 1; bounding box: 38×40×50 Å